Protein AF-A0A484DD79-F1 (afdb_monomer)

pLDDT: mean 81.3, std 15.93, range [42.38, 94.81]

Secondary structure (DSSP, 8-state):
-HHHHHHHHHHHHHHH-SS--HHHHHHHHHHHHHH-GGGPPTT-SSS-HHHHHHHHHHHHHHHHHHHHTT-HHHHTT-GGGS-TT---TTSS-----TTSTT--PPPPTT--HHHHHHHHHHHHHHTTSTT-HHHHHHHHHHHHHHHHHHHHHH---HHHHHHH-GGGGSHHHHHHHT-

Structure (mmCIF, N/CA/C/O backbone):
data_AF-A0A484DD79-F1
#
_entry.id   AF-A0A484DD79-F1
#
loop_
_atom_site.group_PDB
_atom_site.id
_atom_site.type_symbol
_atom_site.label_atom_id
_atom_site.label_alt_id
_atom_site.label_comp_id
_atom_site.label_asym_id
_atom_site.label_entity_id
_atom_site.label_seq_id
_atom_site.pdbx_PDB_ins_code
_atom_site.Cartn_x
_atom_site.Cartn_y
_atom_site.Cartn_z
_atom_site.occupancy
_atom_site.B_iso_or_equiv
_atom_site.auth_seq_id
_atom_site.auth_comp_id
_atom_site.auth_asym_id
_atom_site.auth_atom_id
_atom_site.pdbx_PDB_model_num
ATOM 1 N N . MET A 1 1 ? 10.541 5.813 -33.680 1.00 70.12 1 MET A N 1
ATOM 2 C CA . MET A 1 1 ? 11.594 4.768 -33.654 1.00 70.12 1 MET A CA 1
ATOM 3 C C . MET A 1 1 ? 11.881 4.249 -32.240 1.00 70.12 1 MET A C 1
ATOM 5 O O . MET A 1 1 ? 11.458 3.142 -31.943 1.00 70.12 1 MET A O 1
ATOM 9 N N . LEU A 1 2 ? 12.525 5.008 -31.333 1.00 84.12 2 LEU A N 1
ATOM 10 C CA . LEU A 1 2 ? 12.848 4.521 -29.970 1.00 84.12 2 LEU A CA 1
ATOM 11 C C . LEU A 1 2 ? 11.601 4.116 -29.157 1.00 84.12 2 LEU A C 1
ATOM 13 O O . LEU A 1 2 ? 11.574 3.054 -28.540 1.00 84.12 2 LEU A O 1
ATOM 17 N N . SER A 1 3 ? 10.548 4.942 -29.188 1.00 85.38 3 SER A N 1
ATOM 18 C CA . SER A 1 3 ? 9.284 4.652 -28.488 1.00 85.38 3 SER A CA 1
ATOM 19 C C . SER A 1 3 ? 8.599 3.382 -29.006 1.00 85.38 3 SER A C 1
ATOM 21 O O . SER A 1 3 ? 8.021 2.640 -28.211 1.00 85.38 3 SER A O 1
ATOM 23 N N . ASP A 1 4 ? 8.701 3.112 -30.310 1.00 90.12 4 ASP A N 1
ATOM 24 C CA . ASP A 1 4 ? 8.065 1.965 -30.970 1.00 90.12 4 ASP A CA 1
ATOM 25 C C . ASP A 1 4 ? 8.792 0.660 -30.645 1.00 90.12 4 ASP A C 1
ATOM 27 O O . ASP A 1 4 ? 8.148 -0.344 -30.350 1.00 90.12 4 ASP A O 1
ATOM 31 N N . ILE A 1 5 ? 10.131 0.695 -30.617 1.00 92.44 5 ILE A N 1
ATOM 32 C CA . ILE A 1 5 ? 10.961 -0.433 -30.173 1.00 92.44 5 ILE A CA 1
ATOM 33 C C . ILE A 1 5 ? 10.626 -0.770 -28.719 1.00 92.44 5 ILE A C 1
ATOM 35 O O . ILE A 1 5 ? 10.298 -1.911 -28.408 1.00 92.44 5 ILE A O 1
ATOM 39 N N . LEU A 1 6 ? 10.630 0.231 -27.832 1.00 93.00 6 LEU A N 1
ATOM 40 C CA . LEU A 1 6 ? 10.295 0.031 -26.421 1.00 93.00 6 LEU A CA 1
ATOM 41 C C . LEU A 1 6 ? 8.872 -0.507 -26.237 1.00 93.00 6 LEU A C 1
ATOM 43 O O . LEU A 1 6 ? 8.652 -1.342 -25.365 1.00 93.00 6 LEU A O 1
ATOM 47 N N . LYS A 1 7 ? 7.909 -0.036 -27.041 1.00 92.00 7 LYS A N 1
ATOM 48 C CA . LYS A 1 7 ? 6.524 -0.520 -27.005 1.00 92.00 7 LYS A CA 1
ATOM 49 C C . LYS A 1 7 ? 6.450 -1.999 -27.391 1.00 92.00 7 LYS A C 1
ATOM 51 O O . LYS A 1 7 ? 5.951 -2.783 -26.594 1.00 92.00 7 LYS A O 1
ATOM 56 N N . ARG A 1 8 ? 7.008 -2.385 -28.544 1.00 94.00 8 ARG A N 1
ATOM 57 C CA . ARG A 1 8 ? 7.002 -3.783 -29.011 1.00 94.00 8 ARG A CA 1
ATOM 58 C C . ARG A 1 8 ? 7.704 -4.723 -28.032 1.00 94.00 8 ARG A C 1
ATOM 60 O O . ARG A 1 8 ? 7.188 -5.789 -27.733 1.00 94.00 8 ARG A O 1
ATOM 67 N N . VAL A 1 9 ? 8.857 -4.324 -27.492 1.00 94.19 9 VAL A N 1
ATOM 68 C CA . VAL A 1 9 ? 9.577 -5.154 -26.513 1.00 94.19 9 VAL A CA 1
ATOM 69 C C . VAL A 1 9 ? 8.787 -5.273 -25.205 1.00 94.19 9 VAL A C 1
ATOM 71 O O . VAL A 1 9 ? 8.732 -6.354 -24.632 1.00 94.19 9 VAL A O 1
ATOM 74 N N . ALA A 1 10 ? 8.135 -4.203 -24.736 1.00 93.12 10 ALA A N 1
ATOM 75 C CA . ALA A 1 10 ? 7.284 -4.269 -23.546 1.00 93.12 10 ALA A CA 1
ATOM 76 C C . ALA A 1 10 ? 6.055 -5.175 -23.747 1.00 93.12 10 ALA A C 1
ATOM 78 O O . ALA A 1 10 ? 5.693 -5.907 -22.830 1.00 93.12 10 ALA A O 1
ATOM 79 N N . GLU A 1 11 ? 5.446 -5.159 -24.936 1.00 92.25 11 GLU A N 1
ATOM 80 C CA . GLU A 1 11 ? 4.356 -6.070 -25.310 1.00 92.25 11 GLU A CA 1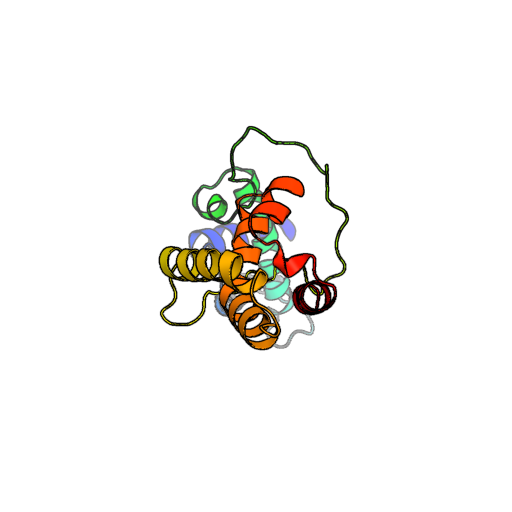
ATOM 81 C C . GLU A 1 11 ? 4.803 -7.538 -25.248 1.00 92.25 11 GLU A C 1
ATOM 83 O O . GLU A 1 11 ? 4.110 -8.359 -24.649 1.00 92.25 11 GLU A O 1
ATOM 88 N N . GLU A 1 12 ? 5.980 -7.866 -25.790 1.00 93.75 12 GLU A N 1
ATOM 89 C CA . GLU A 1 12 ? 6.526 -9.231 -25.728 1.00 93.75 12 GLU A CA 1
ATOM 90 C C . GLU A 1 12 ? 6.902 -9.658 -24.303 1.00 93.75 12 GLU A C 1
ATOM 92 O O . GLU A 1 12 ? 6.600 -10.778 -23.891 1.00 93.75 12 GLU A O 1
ATOM 97 N N . ILE A 1 13 ? 7.498 -8.762 -23.507 1.00 93.31 13 ILE A N 1
ATOM 98 C CA . ILE A 1 13 ? 7.768 -9.039 -22.087 1.00 93.31 13 ILE A CA 1
ATOM 99 C C . ILE A 1 13 ? 6.454 -9.313 -21.346 1.00 93.31 13 ILE A C 1
ATOM 101 O O . ILE A 1 13 ? 6.400 -10.248 -20.552 1.00 93.31 13 ILE A O 1
ATOM 105 N N . TYR A 1 14 ? 5.396 -8.536 -21.608 1.00 90.19 14 TYR A N 1
ATOM 106 C CA . TYR A 1 14 ? 4.086 -8.734 -20.984 1.00 90.19 14 TYR A CA 1
ATOM 107 C C . TYR A 1 14 ? 3.470 -10.086 -21.339 1.00 90.19 14 TYR A C 1
ATOM 109 O O . TYR A 1 14 ? 2.965 -10.764 -20.446 1.00 90.19 14 TYR A O 1
ATOM 117 N N . ARG A 1 15 ? 3.544 -10.491 -22.615 1.00 89.31 15 ARG A N 1
ATOM 118 C CA . ARG A 1 15 ? 3.068 -11.807 -23.077 1.00 89.31 15 ARG A CA 1
ATOM 119 C C . ARG A 1 15 ? 3.749 -12.957 -22.344 1.00 89.31 15 ARG A C 1
ATOM 121 O O . ARG A 1 15 ? 3.101 -13.959 -22.072 1.00 89.31 15 ARG A O 1
ATOM 128 N N . TYR A 1 16 ? 5.033 -12.806 -22.022 1.00 88.94 16 TYR A N 1
ATOM 129 C CA . TYR A 1 16 ? 5.763 -13.783 -21.218 1.00 88.94 16 TYR A CA 1
ATOM 130 C C . TYR A 1 16 ? 5.405 -13.701 -19.725 1.00 88.94 16 TYR A C 1
ATOM 132 O O . TYR A 1 16 ? 5.170 -14.723 -19.084 1.00 88.94 16 TYR A O 1
ATOM 140 N N . LYS A 1 17 ? 5.380 -12.491 -19.148 1.00 87.25 17 LYS A N 1
ATOM 141 C CA . LYS A 1 17 ? 5.071 -12.259 -17.731 1.00 87.25 17 LYS A CA 1
ATOM 142 C C . LYS A 1 17 ? 4.479 -10.864 -17.520 1.00 87.25 17 LYS A C 1
ATOM 144 O O . LYS A 1 17 ? 5.144 -9.853 -17.738 1.00 87.25 17 LYS A O 1
ATOM 149 N N . ALA A 1 18 ? 3.267 -10.796 -16.968 1.00 84.94 18 ALA A N 1
ATOM 150 C CA . ALA A 1 18 ? 2.599 -9.526 -16.661 1.00 84.94 18 ALA A CA 1
ATOM 151 C C . ALA A 1 18 ? 3.329 -8.691 -15.583 1.00 84.94 18 ALA A C 1
ATOM 153 O O . ALA A 1 18 ? 3.281 -7.459 -15.603 1.00 84.94 18 ALA A O 1
ATOM 154 N N . TYR A 1 19 ? 4.038 -9.351 -14.658 1.00 86.50 19 TYR A N 1
ATOM 155 C CA . TYR A 1 19 ? 4.833 -8.734 -13.586 1.00 86.50 19 TYR A CA 1
ATOM 156 C C . TYR A 1 19 ? 6.293 -9.209 -13.653 1.00 86.50 19 TYR A C 1
ATOM 158 O O . TYR A 1 19 ? 6.706 -10.077 -12.882 1.00 86.50 19 TYR A O 1
ATOM 166 N N . PRO A 1 20 ? 7.081 -8.686 -14.602 1.00 88.94 20 PRO A N 1
ATOM 167 C CA . PRO A 1 20 ? 8.474 -9.071 -14.768 1.00 88.94 20 PRO A CA 1
ATOM 168 C C . PRO A 1 20 ? 9.346 -8.507 -13.639 1.00 88.94 20 PRO A C 1
ATOM 170 O O . PRO A 1 20 ? 9.258 -7.335 -13.270 1.00 88.94 20 PRO A O 1
ATOM 173 N N . GLU A 1 21 ? 10.218 -9.357 -13.113 1.00 90.62 21 GLU A N 1
ATOM 174 C CA . GLU A 1 21 ? 11.312 -8.986 -12.209 1.00 90.62 21 GLU A CA 1
ATOM 175 C C . GLU A 1 21 ? 12.512 -8.414 -12.974 1.00 90.62 21 GLU A C 1
ATOM 177 O O . GLU A 1 21 ? 12.593 -8.511 -14.200 1.00 90.62 21 GLU A O 1
ATOM 182 N N . GLU A 1 22 ? 13.482 -7.864 -12.244 1.00 91.69 22 GLU A N 1
ATOM 183 C CA . GLU A 1 22 ? 14.662 -7.207 -12.813 1.00 91.69 22 GLU A CA 1
ATOM 184 C C . GLU A 1 22 ? 15.441 -8.074 -13.813 1.00 91.69 22 GLU A C 1
ATOM 186 O O . GLU A 1 22 ? 15.811 -7.576 -14.878 1.00 91.69 22 GLU A O 1
ATOM 191 N N . ALA A 1 23 ? 15.605 -9.370 -13.533 1.00 92.88 23 ALA A N 1
ATOM 192 C CA . ALA A 1 23 ? 16.309 -10.304 -14.413 1.00 92.88 23 ALA A CA 1
ATOM 193 C C . ALA A 1 23 ? 15.698 -10.380 -15.826 1.00 92.88 23 ALA A C 1
ATOM 195 O O . ALA A 1 23 ? 16.428 -10.443 -16.814 1.00 92.88 23 ALA A O 1
ATOM 196 N N . HIS A 1 24 ? 14.369 -10.289 -15.941 1.00 93.62 24 HIS A N 1
ATOM 197 C CA . HIS A 1 24 ? 13.678 -10.312 -17.234 1.00 93.62 24 HIS A CA 1
ATOM 198 C C . HIS A 1 24 ? 14.020 -9.076 -18.073 1.00 93.62 24 HIS A C 1
ATOM 200 O O . HIS A 1 24 ? 14.210 -9.173 -19.284 1.00 93.62 24 HIS A O 1
ATOM 206 N N . PHE A 1 25 ? 14.138 -7.908 -17.434 1.00 94.44 25 PHE A N 1
ATOM 207 C CA . PHE A 1 25 ? 14.519 -6.675 -18.121 1.00 94.44 25 PHE A CA 1
ATOM 208 C C . PHE A 1 25 ? 15.989 -6.679 -18.540 1.00 94.44 25 PHE A C 1
ATOM 210 O O . PHE A 1 25 ? 16.298 -6.182 -19.622 1.00 94.44 25 PHE A O 1
ATOM 217 N N . CYS A 1 26 ? 16.881 -7.243 -17.717 1.00 93.31 26 CYS A N 1
ATOM 218 C CA . CYS A 1 26 ? 18.281 -7.449 -18.093 1.00 93.31 26 CYS A CA 1
ATOM 219 C C . CYS A 1 26 ? 18.380 -8.334 -19.341 1.00 93.31 26 CYS A C 1
ATOM 221 O O . CYS A 1 26 ? 18.944 -7.903 -20.345 1.00 93.31 26 CYS A O 1
ATOM 223 N N . ALA A 1 27 ? 17.743 -9.509 -19.317 1.00 94.19 27 ALA A N 1
ATOM 224 C CA . ALA A 1 27 ? 17.765 -10.455 -20.430 1.00 94.19 27 ALA A CA 1
ATOM 225 C C . ALA A 1 27 ? 17.185 -9.855 -21.722 1.00 94.19 27 ALA A C 1
ATOM 227 O O . ALA A 1 27 ? 17.776 -9.987 -22.794 1.00 94.19 27 ALA A O 1
ATOM 228 N N . ALA A 1 28 ? 16.059 -9.139 -21.631 1.00 94.81 28 ALA A N 1
ATOM 229 C CA . ALA A 1 28 ? 15.449 -8.484 -22.787 1.00 94.81 28 ALA A CA 1
ATOM 230 C C . ALA A 1 28 ? 16.342 -7.379 -23.375 1.00 94.81 28 ALA A C 1
ATOM 232 O O . ALA A 1 28 ? 16.466 -7.268 -24.595 1.00 94.81 28 ALA A O 1
ATOM 233 N N . ALA A 1 29 ? 16.985 -6.573 -22.523 1.00 94.19 29 ALA A N 1
ATOM 234 C CA . ALA A 1 29 ? 17.893 -5.522 -22.968 1.00 94.19 29 ALA A CA 1
ATOM 235 C C . ALA A 1 29 ? 19.154 -6.106 -23.626 1.00 94.19 29 ALA A C 1
ATOM 237 O O . ALA A 1 29 ? 19.571 -5.637 -24.682 1.00 94.19 29 ALA A O 1
ATOM 238 N N . GLU A 1 30 ? 19.738 -7.155 -23.050 1.00 93.12 30 GLU A N 1
ATOM 239 C CA . GLU A 1 30 ? 20.900 -7.844 -23.621 1.00 93.12 30 GLU A CA 1
ATOM 240 C C . GLU A 1 30 ? 20.575 -8.505 -24.963 1.00 93.12 30 GLU A C 1
ATOM 242 O O . GLU A 1 30 ? 21.321 -8.333 -25.928 1.00 93.12 30 GLU A O 1
ATOM 247 N N . ALA A 1 31 ? 19.434 -9.192 -25.066 1.00 94.56 31 ALA A N 1
ATOM 248 C CA . ALA A 1 31 ? 18.979 -9.792 -26.318 1.00 94.56 31 ALA A CA 1
ATOM 249 C C . ALA A 1 31 ? 18.737 -8.735 -27.410 1.00 94.56 31 ALA A C 1
ATOM 251 O O . ALA A 1 31 ? 19.109 -8.946 -28.568 1.00 94.56 31 ALA A O 1
ATOM 252 N N . LEU A 1 32 ? 18.166 -7.581 -27.041 1.00 93.00 32 LEU A N 1
ATOM 253 C CA . LEU A 1 32 ? 17.944 -6.459 -27.953 1.00 93.00 32 LEU A CA 1
ATOM 254 C C . LEU A 1 32 ? 19.267 -5.929 -28.522 1.00 93.00 32 LEU A C 1
ATOM 256 O O . LEU A 1 32 ? 19.379 -5.771 -29.737 1.00 93.00 32 LEU A O 1
ATOM 260 N N . ILE A 1 33 ? 20.273 -5.707 -27.670 1.00 92.69 33 ILE A N 1
ATOM 261 C CA . ILE A 1 33 ? 21.598 -5.234 -28.100 1.00 92.69 33 ILE A CA 1
ATOM 262 C C . ILE A 1 33 ? 22.337 -6.295 -28.918 1.00 92.69 33 ILE A C 1
ATOM 264 O O . ILE A 1 33 ? 22.935 -5.968 -29.941 1.00 92.69 33 ILE A O 1
ATOM 268 N N . LYS A 1 34 ? 22.266 -7.570 -28.519 1.00 92.12 34 LYS A N 1
ATOM 269 C CA . LYS A 1 34 ? 22.894 -8.678 -29.253 1.00 92.12 34 LYS A CA 1
ATOM 270 C C . LYS A 1 34 ? 22.350 -8.791 -30.678 1.00 92.12 34 LYS A C 1
ATOM 272 O O . LYS A 1 34 ? 23.117 -9.028 -31.606 1.00 92.12 34 LYS A O 1
ATOM 277 N N . LYS A 1 35 ? 21.037 -8.615 -30.855 1.00 93.94 35 LYS A N 1
ATOM 278 C CA . LYS A 1 35 ? 20.382 -8.662 -32.169 1.00 93.94 35 LYS A CA 1
ATOM 279 C C . LYS A 1 35 ? 20.586 -7.379 -32.978 1.00 93.94 35 LYS A C 1
ATOM 281 O O . LYS A 1 35 ? 20.667 -7.438 -34.202 1.00 93.94 35 LYS A O 1
ATOM 286 N N . HIS A 1 36 ? 20.678 -6.234 -32.304 1.00 91.81 36 HIS A N 1
ATOM 287 C CA . HIS A 1 36 ? 20.826 -4.920 -32.927 1.00 91.81 36 HIS A CA 1
ATOM 288 C C . HIS A 1 36 ? 21.983 -4.133 -32.293 1.00 91.81 36 HIS A C 1
ATOM 290 O O . HIS A 1 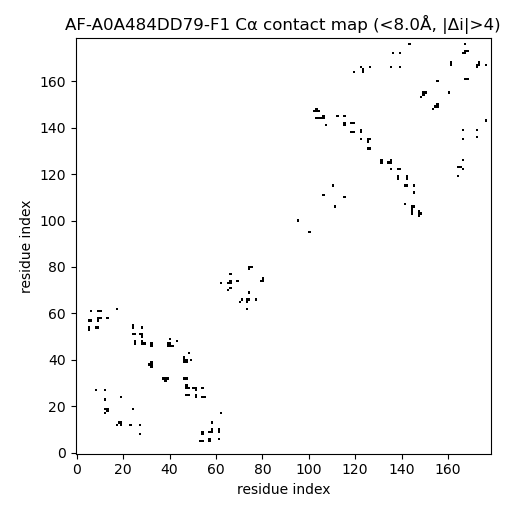36 ? 21.745 -3.219 -31.497 1.00 91.81 36 HIS A O 1
ATOM 296 N N . PRO A 1 37 ? 23.242 -4.427 -32.669 1.00 90.31 37 PRO A N 1
ATOM 297 C CA . PRO A 1 37 ? 24.411 -3.768 -32.084 1.00 90.31 37 PRO A CA 1
ATOM 298 C C . PRO A 1 37 ? 24.421 -2.240 -32.243 1.00 90.31 37 PRO A C 1
ATOM 300 O O . PRO A 1 37 ? 25.000 -1.542 -31.418 1.00 90.31 37 PRO A O 1
ATOM 303 N N . CYS A 1 38 ? 23.733 -1.701 -33.257 1.00 89.50 38 CYS A N 1
ATOM 304 C CA . C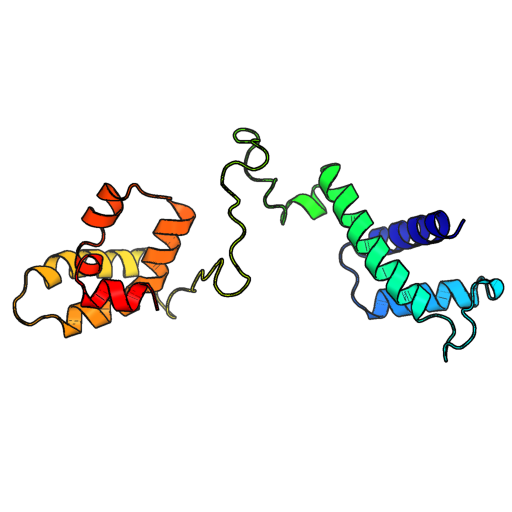YS A 1 38 ? 23.576 -0.258 -33.474 1.00 89.50 38 CYS A CA 1
ATOM 305 C C . CYS A 1 38 ? 22.761 0.462 -32.385 1.00 89.50 38 CYS A C 1
ATOM 307 O O . CYS A 1 38 ? 22.802 1.685 -32.304 1.00 89.50 38 CYS A O 1
ATOM 309 N N . LEU A 1 39 ? 22.029 -0.276 -31.544 1.00 89.38 39 LEU A N 1
ATOM 310 C CA . LEU A 1 39 ? 21.286 0.277 -30.411 1.00 89.38 39 LEU A CA 1
ATOM 311 C C . LEU A 1 39 ? 22.139 0.385 -29.137 1.00 89.38 39 LEU A C 1
ATOM 313 O O . LEU A 1 39 ? 21.642 0.868 -28.119 1.00 89.38 39 LEU A O 1
ATOM 317 N N . LYS A 1 40 ? 23.394 -0.081 -29.162 1.00 88.06 40 LYS A N 1
ATOM 318 C CA . LYS A 1 40 ? 24.281 -0.100 -27.996 1.00 88.06 40 LYS A CA 1
ATOM 319 C C . LYS A 1 40 ? 24.561 1.319 -27.499 1.00 88.06 40 LYS A C 1
ATOM 321 O O . LYS A 1 40 ? 24.966 2.184 -28.270 1.00 88.06 40 LYS A O 1
ATOM 326 N N . GLU A 1 41 ? 24.383 1.549 -26.200 1.00 84.25 41 GLU A N 1
ATOM 327 C CA . GLU A 1 41 ? 24.669 2.859 -25.610 1.00 84.25 41 GLU A CA 1
ATOM 328 C C . GLU A 1 41 ? 26.178 3.077 -25.414 1.00 84.25 41 GLU A C 1
ATOM 330 O O . GLU A 1 41 ? 26.837 2.235 -24.789 1.00 84.25 41 GLU A O 1
ATOM 335 N N . PRO A 1 42 ? 26.738 4.201 -25.898 1.00 78.88 42 PRO A N 1
ATOM 336 C CA . PRO A 1 42 ? 28.133 4.540 -25.650 1.00 78.88 42 PRO A CA 1
ATOM 337 C C . PRO A 1 42 ? 28.357 4.844 -24.161 1.00 78.88 42 PRO A C 1
ATOM 339 O O . PRO A 1 42 ? 27.541 5.500 -23.518 1.00 78.88 42 PRO A O 1
ATOM 342 N N . GLY A 1 43 ? 29.466 4.353 -23.603 1.00 73.94 43 GLY A N 1
ATOM 343 C CA . GLY A 1 43 ? 29.858 4.611 -22.209 1.00 73.94 43 GLY A CA 1
ATOM 344 C C . GLY A 1 43 ? 29.231 3.694 -21.150 1.00 73.94 43 GLY A C 1
ATOM 345 O O . GLY A 1 43 ? 29.549 3.826 -19.973 1.00 73.94 43 GLY A O 1
ATOM 346 N N . SER A 1 44 ? 28.381 2.736 -21.532 1.00 74.38 44 SER A N 1
ATOM 347 C CA . SER A 1 44 ? 27.885 1.696 -20.620 1.00 74.38 44 SER A CA 1
ATOM 348 C C . SER A 1 44 ? 28.731 0.421 -20.730 1.00 74.38 44 SER A C 1
ATOM 350 O O . SER A 1 44 ? 29.005 -0.037 -21.838 1.00 74.38 44 SER A O 1
ATOM 352 N N . PHE A 1 45 ? 29.093 -0.184 -19.589 1.00 71.56 45 PHE A N 1
ATOM 353 C CA . PHE A 1 45 ? 29.934 -1.393 -19.509 1.00 71.56 45 PHE A CA 1
ATOM 354 C C . PHE A 1 45 ? 29.438 -2.542 -20.407 1.00 71.56 45 PHE A C 1
ATOM 356 O O . PHE A 1 45 ? 30.227 -3.162 -21.114 1.00 71.56 45 PHE A O 1
ATOM 363 N N . ASN A 1 46 ? 28.123 -2.779 -20.450 1.00 77.12 46 ASN A N 1
ATOM 364 C CA . ASN A 1 46 ? 27.499 -3.781 -21.323 1.00 77.12 46 ASN A CA 1
ATOM 365 C C . ASN A 1 46 ? 26.625 -3.168 -22.435 1.00 77.12 46 ASN A C 1
ATOM 367 O O . ASN A 1 46 ? 26.103 -3.894 -23.280 1.00 77.12 46 ASN A O 1
ATOM 371 N N . GLY A 1 47 ? 26.469 -1.839 -22.472 1.00 82.75 47 GLY A N 1
ATOM 372 C CA . GLY A 1 47 ? 25.684 -1.147 -23.496 1.00 82.75 47 GLY A CA 1
ATOM 373 C C . GLY A 1 47 ? 24.166 -1.328 -23.393 1.00 82.75 47 GLY A C 1
ATOM 374 O O . GLY A 1 47 ? 23.452 -0.829 -24.263 1.00 82.75 47 GLY A O 1
ATOM 375 N N . SER A 1 48 ? 23.670 -2.034 -22.366 1.00 88.00 48 SER A N 1
ATOM 376 C CA . SER A 1 48 ? 22.254 -2.402 -22.206 1.00 88.00 48 SER A CA 1
ATOM 377 C C . SER A 1 48 ? 21.588 -1.763 -20.980 1.00 88.00 48 SER A C 1
ATOM 379 O O . SER A 1 48 ? 20.366 -1.838 -20.829 1.00 88.00 48 SER A O 1
ATOM 381 N N . TYR A 1 49 ? 22.351 -1.088 -20.113 1.00 89.75 49 TYR A N 1
ATOM 382 C CA . TYR A 1 49 ? 21.833 -0.553 -18.851 1.00 89.75 49 TYR A CA 1
ATOM 383 C C . TYR A 1 49 ? 20.708 0.479 -19.032 1.00 89.75 49 TYR A C 1
ATOM 385 O O . TYR A 1 49 ? 19.656 0.351 -18.399 1.00 89.75 49 TYR A O 1
ATOM 393 N N . GLY A 1 50 ? 20.867 1.485 -19.898 1.00 90.50 50 GLY A N 1
ATOM 394 C CA . GLY A 1 50 ? 19.810 2.472 -20.132 1.00 90.50 50 GLY A CA 1
ATOM 395 C C . GLY A 1 50 ? 18.593 1.859 -20.820 1.00 90.50 50 GLY A C 1
ATOM 396 O O . GLY A 1 50 ? 17.460 2.227 -20.505 1.00 90.50 50 GLY A O 1
ATOM 397 N N . TRP A 1 51 ? 18.786 0.842 -21.666 1.00 93.00 51 TRP A N 1
ATOM 398 C CA . TRP A 1 51 ? 17.686 0.052 -22.224 1.00 93.00 51 TRP A CA 1
ATOM 399 C C . TRP A 1 51 ? 16.894 -0.685 -21.146 1.00 93.00 51 TRP A C 1
ATOM 401 O O . TRP A 1 51 ? 15.668 -0.582 -21.145 1.00 93.00 51 TRP A O 1
ATOM 411 N N . LYS A 1 52 ? 17.562 -1.328 -20.179 1.00 93.75 52 LYS A N 1
ATOM 412 C CA . LYS A 1 52 ? 16.901 -1.944 -19.016 1.00 93.75 52 LYS A CA 1
ATOM 413 C C . LYS A 1 52 ? 15.987 -0.943 -18.302 1.00 93.75 52 LYS A C 1
ATOM 415 O O . LYS A 1 52 ? 14.817 -1.236 -18.056 1.00 93.75 52 LYS A O 1
ATOM 420 N N . GLN A 1 53 ? 16.495 0.257 -18.005 1.00 92.69 53 GLN A N 1
ATOM 421 C CA . GLN A 1 53 ? 15.722 1.285 -17.296 1.00 92.69 53 GLN A CA 1
ATOM 422 C C . GLN A 1 53 ? 14.531 1.790 -18.120 1.00 92.69 53 GLN A C 1
ATOM 424 O O . GLN A 1 53 ? 13.413 1.891 -17.607 1.00 92.69 53 GLN A O 1
ATOM 429 N N . ARG A 1 54 ? 14.735 2.049 -19.419 1.00 93.62 54 ARG A N 1
ATOM 430 C CA . ARG A 1 54 ? 13.657 2.475 -20.325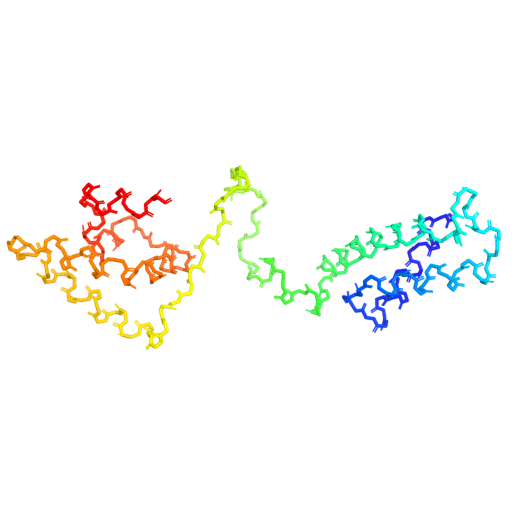 1.00 93.62 54 ARG A CA 1
ATOM 431 C C . ARG A 1 54 ? 12.576 1.405 -20.470 1.00 93.62 54 ARG A C 1
ATOM 433 O O . ARG A 1 54 ? 11.396 1.750 -20.472 1.00 93.62 54 ARG A O 1
ATOM 440 N N . LEU A 1 55 ? 12.952 0.127 -20.543 1.00 94.69 55 LEU A N 1
ATOM 441 C CA . LEU A 1 55 ? 12.011 -0.995 -20.601 1.00 94.69 55 LEU A CA 1
ATOM 442 C C . LEU A 1 55 ? 11.207 -1.127 -19.306 1.00 94.69 55 LEU A C 1
ATOM 444 O O . LEU A 1 55 ? 9.987 -1.263 -19.372 1.00 94.69 55 LEU A O 1
ATOM 448 N N . LYS A 1 56 ? 11.848 -0.995 -18.138 1.00 94.00 56 LYS A N 1
ATOM 449 C CA . LYS A 1 56 ? 11.163 -1.008 -16.834 1.00 94.00 56 LYS A CA 1
ATOM 450 C C . LYS A 1 56 ? 10.099 0.088 -16.749 1.00 94.00 56 LYS A C 1
ATOM 452 O O . LYS A 1 56 ? 8.954 -0.181 -16.384 1.00 94.00 56 LYS A O 1
ATOM 457 N N . TYR A 1 57 ? 10.452 1.310 -17.150 1.00 93.00 57 TYR A N 1
ATOM 458 C CA . TYR A 1 57 ? 9.512 2.431 -17.175 1.00 93.00 57 TYR A CA 1
ATOM 459 C C . TYR A 1 57 ? 8.384 2.222 -18.197 1.00 93.00 57 TYR A C 1
ATOM 461 O O . TYR A 1 57 ? 7.204 2.377 -17.873 1.00 93.00 57 TYR A O 1
ATOM 469 N N . LYS A 1 58 ? 8.722 1.805 -19.426 1.00 94.12 58 LYS A N 1
ATOM 470 C CA . LYS A 1 58 ? 7.735 1.559 -20.485 1.00 94.12 58 LYS A CA 1
ATOM 471 C C . LYS A 1 58 ? 6.748 0.460 -20.096 1.00 94.12 58 LYS A C 1
ATOM 473 O O . LYS A 1 58 ? 5.556 0.627 -20.328 1.00 94.12 58 LYS A O 1
ATOM 478 N N . MET A 1 59 ? 7.221 -0.610 -19.461 1.00 93.06 59 MET A N 1
ATOM 479 C CA . MET A 1 59 ? 6.393 -1.714 -18.979 1.00 93.06 59 MET A CA 1
ATOM 480 C C . MET A 1 59 ? 5.406 -1.267 -17.892 1.00 93.06 59 MET A C 1
ATOM 482 O O . MET A 1 59 ? 4.243 -1.670 -17.908 1.00 93.06 59 MET A O 1
ATOM 486 N N . GLY A 1 60 ? 5.825 -0.383 -16.980 1.00 88.56 60 GLY A N 1
ATOM 487 C CA . GLY A 1 60 ? 4.920 0.228 -16.000 1.00 88.56 60 GLY A CA 1
ATOM 488 C C . GLY A 1 60 ? 3.793 1.035 -16.658 1.00 88.56 60 GLY A C 1
ATOM 489 O O . GLY A 1 60 ? 2.620 0.887 -16.300 1.00 88.56 60 GLY A O 1
ATOM 490 N N . ASN A 1 61 ? 4.129 1.831 -17.676 1.00 89.12 61 ASN A N 1
ATOM 491 C CA . ASN A 1 61 ? 3.142 2.593 -18.445 1.00 89.12 61 ASN A CA 1
ATOM 492 C C . ASN A 1 61 ? 2.208 1.680 -19.246 1.00 89.12 61 ASN A C 1
ATOM 494 O O . ASN A 1 61 ? 0.998 1.886 -19.235 1.00 89.12 61 ASN A O 1
ATOM 498 N N . TYR A 1 62 ? 2.755 0.650 -19.892 1.00 88.12 62 TYR A N 1
ATOM 499 C CA . TYR A 1 62 ? 1.994 -0.317 -20.680 1.00 88.12 62 TYR A CA 1
ATOM 500 C C . TYR A 1 62 ? 0.969 -1.067 -19.818 1.00 88.12 62 TYR A C 1
ATOM 502 O O . TYR A 1 62 ? -0.214 -1.097 -20.145 1.00 88.12 62 TYR A O 1
ATOM 510 N N . ARG A 1 63 ? 1.375 -1.550 -18.637 1.00 86.94 63 ARG A N 1
ATOM 511 C CA . ARG A 1 63 ? 0.454 -2.152 -17.657 1.00 86.94 63 ARG A CA 1
ATOM 512 C C . ARG A 1 63 ? -0.636 -1.185 -17.198 1.00 86.94 63 ARG A C 1
ATOM 514 O O . ARG A 1 63 ? -1.783 -1.584 -17.030 1.00 86.94 63 ARG A O 1
ATOM 521 N N . THR A 1 64 ? -0.294 0.088 -16.999 1.00 82.81 64 THR A N 1
ATOM 522 C CA . THR A 1 64 ? -1.278 1.118 -16.630 1.00 82.81 64 THR A CA 1
ATOM 523 C C . THR A 1 64 ? -2.294 1.345 -17.754 1.00 82.81 64 THR A C 1
ATOM 525 O O . THR A 1 64 ? -3.482 1.481 -17.475 1.00 82.81 64 THR A O 1
ATOM 528 N N . GLN A 1 65 ? -1.856 1.327 -19.017 1.00 83.94 65 GLN A N 1
ATOM 529 C CA . GLN A 1 65 ? -2.738 1.430 -20.184 1.00 83.94 65 GLN A CA 1
ATOM 530 C C . GLN A 1 65 ? -3.666 0.216 -20.315 1.00 83.94 65 GLN A C 1
ATOM 532 O O . GLN A 1 65 ? -4.873 0.400 -20.437 1.00 83.94 65 GLN A O 1
ATOM 537 N N . LEU A 1 66 ? -3.138 -1.005 -20.200 1.00 80.19 66 LEU A N 1
ATOM 538 C CA . LEU A 1 66 ? -3.943 -2.234 -20.232 1.00 80.19 66 LEU A CA 1
ATOM 539 C C . LEU A 1 66 ? -4.984 -2.274 -19.104 1.00 80.19 66 LEU A C 1
ATOM 541 O O . LEU A 1 66 ? -6.135 -2.654 -19.304 1.00 80.19 66 LEU A O 1
ATOM 545 N N . LYS A 1 67 ? -4.609 -1.794 -17.917 1.00 73.88 67 LYS A N 1
ATOM 546 C CA . LYS A 1 67 ? -5.530 -1.634 -16.788 1.00 73.88 67 LYS A CA 1
ATOM 547 C C . LYS A 1 67 ? -6.663 -0.642 -17.081 1.00 73.88 67 LYS A C 1
ATOM 549 O O . LYS A 1 67 ? -7.792 -0.884 -16.672 1.00 73.88 67 LYS A O 1
ATOM 554 N N . LEU A 1 68 ? -6.391 0.465 -17.780 1.00 71.94 68 LEU A N 1
ATOM 555 C CA . LEU A 1 68 ? -7.434 1.412 -18.206 1.00 71.94 68 LEU A CA 1
ATOM 556 C C . LEU A 1 68 ? -8.363 0.823 -19.274 1.00 71.94 68 LEU A C 1
ATOM 558 O O . LEU A 1 68 ? -9.528 1.197 -19.326 1.00 71.94 68 LEU A O 1
ATOM 562 N N . GLN A 1 69 ? -7.861 -0.100 -20.093 1.00 77.81 69 GLN A N 1
ATOM 563 C CA . GLN A 1 69 ? -8.635 -0.808 -21.117 1.00 77.81 69 GLN A CA 1
ATOM 564 C C . GLN A 1 69 ? -9.453 -1.983 -20.558 1.00 77.81 69 GLN A C 1
ATOM 566 O O . GLN A 1 69 ? -10.138 -2.662 -21.315 1.00 77.81 69 GLN A O 1
ATOM 571 N N . GLY A 1 70 ? -9.414 -2.215 -19.241 1.00 64.56 70 GLY A N 1
ATOM 572 C CA . GLY A 1 70 ? -10.254 -3.209 -18.579 1.00 64.56 70 GLY A CA 1
ATOM 573 C C . GLY A 1 70 ? -9.695 -4.632 -18.586 1.00 64.56 70 GLY A C 1
ATOM 574 O O . GLY A 1 70 ? -10.462 -5.559 -18.349 1.00 64.56 70 GLY A O 1
ATOM 575 N N . CYS A 1 71 ? -8.389 -4.834 -18.813 1.00 64.75 71 CYS A N 1
ATOM 576 C CA . CYS A 1 71 ? -7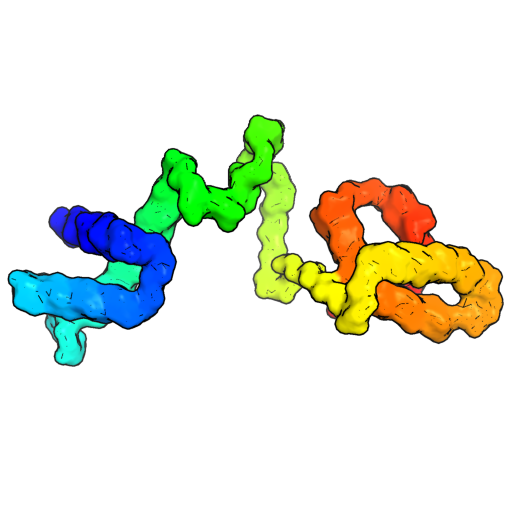.774 -6.166 -18.757 1.00 64.75 71 CYS A CA 1
ATOM 577 C C . CYS A 1 71 ? -7.997 -6.834 -17.380 1.00 64.75 71 CYS A C 1
ATOM 579 O O . CYS A 1 71 ? -7.411 -6.370 -16.393 1.00 64.75 71 CYS A O 1
ATOM 581 N N . PRO A 1 72 ? -8.777 -7.936 -17.292 1.00 58.12 72 PRO A N 1
ATOM 582 C CA . PRO A 1 72 ? -9.173 -8.546 -16.018 1.00 58.12 72 PRO A CA 1
ATOM 583 C C . PRO A 1 72 ? -7.983 -8.940 -15.137 1.00 58.12 72 PRO A C 1
ATOM 585 O O . PRO A 1 72 ? -7.986 -8.647 -13.944 1.00 58.12 72 PRO A O 1
ATOM 588 N N . GLU A 1 73 ? -6.920 -9.479 -15.745 1.00 59.19 73 GLU A N 1
ATOM 589 C CA . GLU A 1 73 ? -5.665 -9.881 -15.084 1.00 59.19 73 GLU A CA 1
ATOM 590 C C . GLU A 1 73 ? -4.973 -8.742 -14.311 1.00 59.19 73 GLU A C 1
ATOM 592 O O . GLU A 1 73 ? -4.240 -8.983 -13.354 1.00 59.19 73 GLU A O 1
ATOM 597 N N . LEU A 1 74 ? -5.211 -7.485 -14.701 1.00 60.00 74 LEU A N 1
ATOM 598 C CA . LEU A 1 74 ? -4.632 -6.290 -14.072 1.00 60.00 74 LEU A CA 1
ATOM 599 C C . LEU A 1 74 ? -5.658 -5.484 -13.258 1.00 60.00 74 LEU A C 1
ATOM 601 O O . LEU A 1 74 ? -5.283 -4.577 -12.503 1.00 60.00 74 LEU A O 1
ATOM 605 N N . CYS A 1 75 ? -6.946 -5.804 -13.402 1.00 55.12 75 CYS A N 1
ATOM 606 C CA . CYS A 1 75 ? -8.054 -5.145 -12.719 1.00 55.12 75 CYS A CA 1
ATOM 607 C C . CYS A 1 75 ? -8.297 -5.682 -11.301 1.00 55.12 75 CYS A C 1
ATOM 609 O O . CYS A 1 75 ? -8.820 -4.927 -10.485 1.00 55.12 75 CYS A O 1
ATOM 611 N N . VAL A 1 76 ? -7.848 -6.902 -10.972 1.00 52.09 76 VAL A N 1
ATOM 612 C CA . VAL A 1 76 ? -8.035 -7.518 -9.636 1.00 52.09 76 VAL A CA 1
ATOM 613 C C . VAL A 1 76 ? -7.414 -6.673 -8.513 1.00 52.09 76 VAL A C 1
ATOM 615 O O . VAL A 1 76 ? -8.000 -6.505 -7.452 1.00 52.09 76 VAL A O 1
ATOM 618 N N . ASN A 1 77 ? -6.268 -6.037 -8.785 1.00 47.59 77 ASN A N 1
ATOM 619 C CA . ASN A 1 77 ? -5.575 -5.131 -7.854 1.00 47.59 77 ASN A CA 1
ATOM 620 C C . ASN A 1 77 ? -5.857 -3.645 -8.148 1.00 47.59 77 ASN A C 1
ATOM 622 O O . ASN A 1 77 ? -5.102 -2.741 -7.770 1.00 47.59 77 ASN A O 1
ATOM 626 N N . SER A 1 78 ? -6.907 -3.357 -8.917 1.00 49.50 78 SER A N 1
ATOM 627 C CA . SER A 1 78 ? -7.336 -1.997 -9.204 1.00 49.50 78 SER A CA 1
ATOM 628 C C . SER A 1 78 ? -8.335 -1.528 -8.166 1.00 49.50 78 SER A C 1
ATOM 630 O O . SER A 1 78 ? -9.462 -2.008 -8.146 1.00 49.50 78 SER A O 1
ATOM 632 N N . LEU A 1 79 ? -7.983 -0.488 -7.406 1.00 50.06 79 LEU A N 1
ATOM 633 C CA . LEU A 1 79 ? -8.934 0.252 -6.565 1.00 50.06 79 LEU A CA 1
ATOM 634 C C . LEU A 1 79 ? -10.139 0.810 -7.357 1.00 50.06 79 LEU A C 1
ATOM 636 O O . LEU A 1 79 ? -11.132 1.187 -6.754 1.00 50.06 79 LEU A O 1
ATOM 640 N N . LYS A 1 80 ? -10.072 0.842 -8.699 1.00 49.91 80 LYS A N 1
ATOM 641 C CA . LYS A 1 80 ? -11.181 1.235 -9.586 1.00 49.91 80 LYS A CA 1
ATOM 642 C C . LYS A 1 80 ? -12.145 0.091 -9.945 1.00 49.91 80 LYS A C 1
ATOM 644 O O . LYS A 1 80 ? -13.072 0.327 -10.705 1.00 49.91 80 LYS A O 1
ATOM 649 N N . SER A 1 81 ? -11.907 -1.136 -9.471 1.00 45.81 81 SER A N 1
ATOM 650 C CA . SER A 1 81 ? -12.807 -2.281 -9.703 1.00 45.81 81 SER A CA 1
ATOM 651 C C . S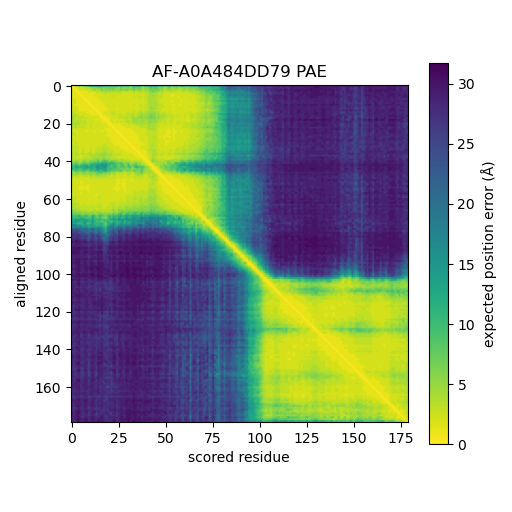ER A 1 81 ? -13.924 -2.402 -8.657 1.00 45.81 81 SER A C 1
ATOM 653 O O . SER A 1 81 ? -14.811 -3.237 -8.808 1.00 45.81 81 SER A O 1
ATOM 655 N N . LYS A 1 82 ? -13.935 -1.545 -7.624 1.00 42.38 82 LYS A N 1
ATOM 656 C CA . LYS A 1 82 ? -15.102 -1.390 -6.750 1.00 42.38 82 LYS A CA 1
ATOM 657 C C . LYS A 1 82 ? -16.169 -0.586 -7.505 1.00 42.38 82 LYS A C 1
ATOM 659 O O . LYS A 1 82 ? -15.958 0.590 -7.766 1.00 42.38 82 LYS A O 1
ATOM 664 N N . ALA A 1 83 ? -17.231 -1.290 -7.902 1.00 45.12 83 ALA A N 1
ATOM 665 C CA . ALA A 1 83 ? -18.554 -0.857 -8.368 1.00 45.12 83 ALA A CA 1
ATOM 666 C C . ALA A 1 83 ? -18.681 0.504 -9.094 1.00 45.12 83 ALA A C 1
ATOM 668 O O . ALA A 1 83 ? -18.439 1.582 -8.559 1.00 45.12 83 ALA A O 1
ATOM 669 N N . THR A 1 84 ? -19.211 0.438 -10.313 1.00 47.56 84 T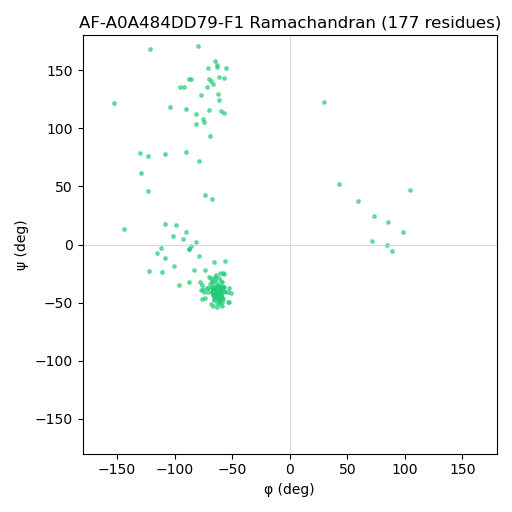HR A N 1
ATOM 670 C CA . THR A 1 84 ? -19.553 1.530 -11.240 1.00 47.56 84 THR A CA 1
ATOM 671 C C . THR A 1 84 ? -20.714 2.435 -10.783 1.00 47.56 84 THR A C 1
ATOM 673 O O . THR A 1 84 ? -21.528 2.835 -11.610 1.00 47.56 84 THR A O 1
ATOM 676 N N . ALA A 1 85 ? -20.809 2.772 -9.494 1.00 50.78 85 ALA A N 1
ATOM 677 C CA . ALA A 1 85 ? -21.827 3.685 -8.958 1.00 50.78 85 ALA A CA 1
ATOM 678 C C . ALA A 1 85 ? -21.261 5.034 -8.464 1.00 50.78 85 ALA A C 1
ATOM 680 O O . ALA A 1 85 ? -21.976 6.027 -8.504 1.00 50.78 85 ALA A O 1
ATOM 681 N N . ASP A 1 86 ? -19.972 5.118 -8.106 1.00 47.41 86 ASP A N 1
ATOM 682 C CA . ASP A 1 86 ? -19.388 6.311 -7.457 1.00 47.41 86 ASP A CA 1
ATOM 683 C C . ASP A 1 86 ? -18.187 6.908 -8.210 1.00 47.41 86 ASP A C 1
ATOM 685 O O . ASP A 1 86 ?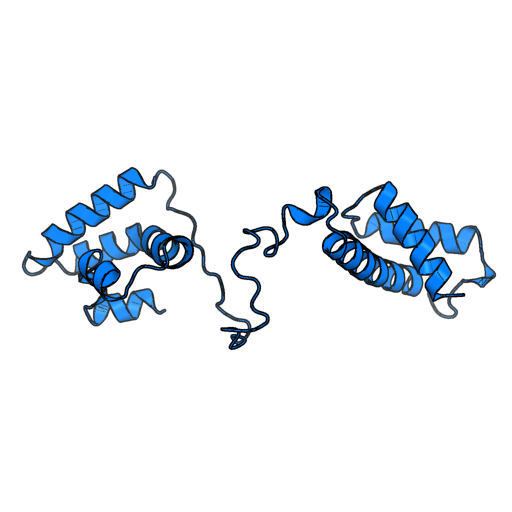 -17.141 7.253 -7.651 1.00 47.41 86 ASP A O 1
ATOM 689 N N . ALA A 1 87 ? -18.320 7.060 -9.527 1.00 48.47 87 ALA A N 1
ATOM 690 C CA . ALA A 1 87 ? -17.301 7.695 -10.358 1.00 48.47 87 ALA A CA 1
ATOM 691 C C . ALA A 1 87 ? -17.351 9.233 -10.258 1.00 48.47 87 ALA A C 1
ATOM 693 O O . ALA A 1 87 ? -17.721 9.916 -11.211 1.00 48.47 87 ALA A O 1
ATOM 694 N N . LEU A 1 88 ? -16.925 9.802 -9.125 1.00 47.81 88 LEU A N 1
ATOM 695 C CA . LEU A 1 88 ? -16.569 11.223 -9.055 1.00 47.81 88 LEU A CA 1
ATOM 696 C C . LEU A 1 88 ? -15.042 11.391 -9.025 1.00 47.81 88 LEU A C 1
ATOM 698 O O . LEU A 1 88 ? -14.385 10.937 -8.082 1.00 47.81 88 LEU A O 1
ATOM 702 N N . PRO A 1 89 ? -14.441 12.064 -10.027 1.00 48.28 89 PRO A N 1
ATOM 703 C CA . PRO A 1 89 ? -13.021 12.352 -10.012 1.00 48.28 89 PRO A CA 1
ATOM 704 C C . PRO A 1 89 ? -12.776 13.408 -8.928 1.00 48.28 89 PRO A C 1
ATOM 706 O O . PRO A 1 89 ? -13.248 14.535 -9.019 1.00 48.28 89 PRO A O 1
ATOM 709 N N . ALA A 1 90 ? -12.025 13.041 -7.892 1.00 54.25 90 ALA A N 1
ATOM 710 C CA . ALA A 1 90 ? -11.442 13.974 -6.926 1.00 54.25 90 ALA A CA 1
ATOM 711 C C . ALA A 1 90 ? -12.369 14.654 -5.891 1.00 54.25 90 ALA A C 1
ATOM 713 O O . ALA A 1 90 ? -11.968 15.662 -5.306 1.00 54.25 90 ALA A O 1
ATOM 714 N N . LYS A 1 91 ? -13.528 14.089 -5.527 1.00 43.78 91 LYS A N 1
ATOM 715 C CA . LYS A 1 91 ? -14.147 14.458 -4.236 1.00 43.78 91 LYS A CA 1
ATOM 716 C C . LYS A 1 91 ? -13.473 13.652 -3.118 1.00 43.78 91 LYS A C 1
ATOM 718 O O . LYS A 1 91 ? -13.639 12.445 -3.062 1.00 43.78 91 LYS A O 1
ATOM 723 N N . LYS A 1 92 ? -12.733 14.339 -2.236 1.00 44.12 92 LYS A N 1
ATOM 724 C CA . LYS A 1 92 ? -12.050 13.859 -1.004 1.00 44.12 92 LYS A CA 1
ATOM 725 C C . LYS A 1 92 ? -10.543 13.538 -1.058 1.00 44.12 92 LYS A C 1
ATOM 727 O O . LYS A 1 92 ? -10.013 13.068 -0.058 1.00 44.12 92 LYS A O 1
ATOM 732 N N . VAL A 1 93 ? -9.785 13.874 -2.108 1.00 45.75 93 VAL A N 1
ATOM 733 C CA . VAL A 1 93 ? -8.307 13.749 -2.030 1.00 45.75 93 VAL A CA 1
ATOM 734 C C . VAL A 1 93 ? -7.671 15.048 -1.520 1.00 45.75 93 VAL A C 1
ATOM 736 O O . VAL A 1 93 ? -7.101 15.822 -2.286 1.00 45.75 93 VAL A O 1
ATOM 739 N N . LYS A 1 94 ? -7.703 15.267 -0.199 1.00 54.97 94 LYS A N 1
ATOM 740 C CA . LYS A 1 94 ? -6.602 15.986 0.460 1.00 54.97 94 LYS A CA 1
ATOM 741 C C . LYS A 1 94 ? -5.445 14.993 0.515 1.00 54.97 94 LYS A C 1
ATOM 743 O O . LYS A 1 94 ? -5.529 14.033 1.267 1.00 54.97 94 LYS A O 1
ATOM 748 N N . LYS A 1 95 ? -4.415 15.149 -0.324 1.00 52.88 95 LYS A N 1
ATOM 749 C CA . LYS A 1 95 ? -3.257 14.236 -0.313 1.00 52.88 95 LYS A CA 1
ATOM 750 C C . LYS A 1 95 ? -2.597 14.283 1.076 1.00 52.88 95 LYS A C 1
ATOM 752 O O . LYS A 1 95 ? -2.061 15.340 1.414 1.00 52.88 95 LYS A O 1
ATOM 757 N N . PRO A 1 96 ? -2.592 13.196 1.867 1.00 48.91 96 PRO A N 1
ATOM 758 C CA . PRO A 1 96 ? -1.836 13.169 3.109 1.00 48.91 96 PRO A CA 1
ATOM 759 C C . PRO A 1 96 ? -0.338 13.139 2.787 1.00 48.91 96 PRO A C 1
ATOM 761 O O . PRO A 1 96 ? 0.096 12.495 1.825 1.00 48.91 96 PRO A O 1
ATOM 764 N N . LYS A 1 97 ? 0.459 13.846 3.594 1.00 51.81 97 LYS A N 1
ATOM 765 C CA . LYS A 1 97 ? 1.916 13.682 3.637 1.00 51.81 97 LYS A CA 1
ATOM 766 C C . LYS A 1 97 ? 2.223 12.214 3.971 1.00 51.81 97 LYS A C 1
ATOM 768 O O . LYS A 1 97 ? 1.494 11.553 4.698 1.00 51.81 97 LYS A O 1
ATOM 773 N N . ARG A 1 98 ? 3.281 11.704 3.357 1.00 52.41 98 ARG A N 1
ATOM 774 C CA . ARG A 1 98 ? 3.578 10.292 3.095 1.00 52.41 98 ARG A CA 1
ATOM 775 C C . ARG A 1 98 ? 4.017 9.465 4.323 1.00 52.41 98 ARG A C 1
ATOM 777 O O . ARG A 1 98 ? 4.957 8.695 4.172 1.00 52.41 98 ARG A O 1
ATOM 784 N N . SER A 1 99 ? 3.393 9.603 5.498 1.00 47.12 99 SER A N 1
ATOM 785 C CA . SER A 1 99 ? 3.838 8.865 6.698 1.00 47.12 99 SER A CA 1
ATOM 786 C C . SER A 1 99 ? 2.828 7.947 7.399 1.00 47.12 99 SER A C 1
ATOM 788 O O . SER A 1 99 ? 3.305 6.995 7.991 1.00 47.12 99 SER A O 1
ATOM 790 N N . GLU A 1 100 ? 1.498 8.088 7.289 1.00 46.88 100 GLU A N 1
ATOM 791 C CA . GLU A 1 100 ? 0.568 7.235 8.091 1.00 46.88 100 GLU A CA 1
ATOM 792 C C . GLU A 1 100 ? -0.739 6.819 7.378 1.00 46.88 100 GLU A C 1
ATOM 794 O O . GLU A 1 100 ? -1.684 6.329 7.990 1.00 46.88 100 GLU A O 1
ATOM 799 N N . ALA A 1 101 ? -0.842 6.994 6.059 1.00 43.91 101 ALA A N 1
ATOM 800 C CA . ALA A 1 101 ? -2.066 6.637 5.339 1.00 43.91 101 ALA A CA 1
ATOM 801 C C . ALA A 1 101 ? -2.107 5.126 5.039 1.00 43.91 101 ALA A C 1
ATOM 803 O O . ALA A 1 101 ? -1.449 4.675 4.099 1.00 43.91 101 ALA A O 1
ATOM 804 N N . ASN A 1 102 ? -2.923 4.402 5.818 1.00 52.34 102 ASN A N 1
ATOM 805 C CA . ASN A 1 102 ? -3.282 2.970 5.769 1.00 52.34 102 ASN A CA 1
ATOM 806 C C . ASN A 1 102 ? -2.608 2.086 6.837 1.00 52.34 102 ASN A C 1
ATOM 808 O O . ASN A 1 102 ? -2.127 0.996 6.516 1.00 52.34 102 ASN A O 1
ATOM 812 N N . PHE A 1 103 ? -2.598 2.505 8.109 1.00 59.31 103 PHE A N 1
ATOM 813 C CA . PHE A 1 103 ? -2.390 1.546 9.198 1.00 59.31 103 PHE A CA 1
ATOM 814 C C . PHE A 1 103 ? -3.622 0.632 9.292 1.00 59.31 103 PHE A C 1
ATOM 816 O O . PHE A 1 103 ? -4.633 0.982 9.889 1.00 59.31 103 PHE A O 1
ATOM 823 N N . TYR A 1 104 ? -3.561 -0.517 8.616 1.00 72.62 104 TYR A N 1
ATOM 824 C CA . TYR A 1 104 ? -4.559 -1.585 8.690 1.00 72.62 104 TYR A CA 1
ATOM 825 C C . TYR A 1 104 ? -3.940 -2.755 9.469 1.00 72.62 104 TYR A C 1
ATOM 827 O O . TYR A 1 104 ? -3.410 -3.689 8.860 1.00 72.62 104 TYR A O 1
ATOM 835 N N . PRO A 1 105 ? -3.877 -2.661 10.810 1.00 79.75 105 PRO A N 1
ATOM 836 C CA . PRO A 1 105 ? -3.199 -3.650 11.644 1.00 79.75 105 PRO A CA 1
ATOM 837 C C . PRO A 1 105 ? -3.845 -5.034 11.501 1.00 79.75 105 PRO A C 1
ATOM 839 O O . PRO A 1 105 ? -5.063 -5.161 11.366 1.00 79.75 105 PRO A O 1
ATOM 842 N N . SER A 1 106 ? -3.033 -6.090 11.541 1.00 79.38 106 SER A N 1
ATOM 843 C CA . SER A 1 106 ? -3.536 -7.459 11.671 1.00 79.38 106 SER A CA 1
ATOM 844 C C . SER A 1 106 ? -4.093 -7.691 13.074 1.00 79.38 106 SER A C 1
ATOM 846 O O . SER A 1 106 ? -3.614 -7.091 14.037 1.00 79.38 106 SER A O 1
ATOM 848 N N . PHE A 1 107 ? -5.064 -8.596 13.207 1.00 82.50 107 PHE A N 1
ATOM 849 C CA . PHE A 1 107 ? -5.507 -9.042 14.527 1.00 82.50 107 PHE A CA 1
ATOM 850 C C . PHE A 1 107 ? -4.374 -9.753 15.284 1.00 82.50 107 PHE A C 1
ATOM 852 O O . PHE A 1 107 ? -3.475 -10.320 14.648 1.00 82.50 107 PHE A O 1
ATOM 859 N N . PRO A 1 108 ? -4.399 -9.726 16.628 1.00 79.56 108 PRO A N 1
ATOM 860 C CA . PRO A 1 108 ? -3.494 -10.527 17.441 1.00 79.56 108 PRO A CA 1
ATOM 861 C C . PRO A 1 108 ? -3.594 -12.019 17.093 1.00 79.56 108 PRO A C 1
ATOM 863 O O . PRO A 1 108 ? -4.626 -12.509 16.630 1.00 79.56 108 PRO A O 1
ATOM 866 N N . ILE A 1 109 ? -2.503 -12.759 17.297 1.00 79.00 109 ILE A N 1
ATOM 867 C CA . ILE A 1 109 ? -2.441 -14.188 16.968 1.00 79.00 109 ILE A CA 1
ATOM 868 C C . ILE A 1 109 ? -3.487 -14.947 17.795 1.00 79.00 109 ILE A C 1
ATOM 870 O O . ILE A 1 109 ? -3.470 -14.883 19.019 1.00 79.00 109 ILE A O 1
ATOM 874 N N . GLY A 1 110 ? -4.365 -15.689 17.117 1.00 80.81 110 GLY A N 1
ATOM 875 C CA . GLY A 1 110 ? -5.433 -16.469 17.750 1.00 80.81 110 GLY A CA 1
ATOM 876 C C . GLY A 1 110 ? -6.743 -15.706 17.960 1.00 80.81 110 GLY A C 1
ATOM 877 O O . GLY A 1 110 ? -7.736 -16.329 18.327 1.00 80.81 110 GLY A O 1
ATOM 878 N N . GLU A 1 111 ? -6.778 -14.401 17.678 1.00 82.81 111 GLU A N 1
ATOM 879 C CA . GLU A 1 111 ? -8.000 -13.602 17.742 1.00 82.81 111 GLU A CA 1
ATOM 880 C C . GLU A 1 111 ? -8.775 -13.646 16.418 1.00 82.81 111 GLU A C 1
ATOM 882 O O . GLU A 1 111 ? -8.221 -13.634 15.316 1.00 82.81 111 GLU A O 1
ATOM 887 N N . THR A 1 112 ? -10.096 -13.678 16.540 1.00 88.25 112 THR A N 1
ATOM 888 C CA . THR A 1 112 ? -11.072 -13.638 15.449 1.00 88.25 112 THR A CA 1
ATOM 889 C C . THR A 1 112 ? -11.984 -12.430 15.635 1.00 88.25 112 THR A C 1
ATOM 891 O O . THR A 1 112 ? -12.013 -11.812 16.697 1.00 88.25 112 THR A O 1
ATOM 894 N N . LEU A 1 113 ? -12.772 -12.091 14.616 1.00 85.12 113 LEU A N 1
ATOM 895 C CA . LEU A 1 113 ? -13.727 -10.991 14.741 1.00 85.12 113 LEU A CA 1
ATOM 896 C C . LEU A 1 113 ? -14.751 -11.256 15.861 1.00 85.12 113 LEU A C 1
ATOM 898 O O . LEU A 1 113 ? -15.048 -10.358 16.642 1.00 85.12 113 LEU A O 1
ATOM 902 N N . ASP A 1 114 ? -15.205 -12.503 16.004 1.00 89.00 114 ASP A N 1
ATOM 903 C CA . ASP A 1 114 ? -16.159 -12.895 17.045 1.00 89.00 114 ASP A CA 1
ATOM 904 C C . ASP A 1 114 ? -15.564 -12.818 18.457 1.00 89.00 114 ASP A C 1
ATOM 906 O O . ASP A 1 114 ? -16.259 -12.445 19.403 1.00 89.00 114 ASP A O 1
ATOM 910 N N . SER A 1 115 ? -14.283 -13.163 18.634 1.00 91.75 115 SER A N 1
ATOM 911 C CA . SER A 1 115 ? -13.629 -13.035 19.942 1.00 91.75 115 SER A CA 1
ATOM 912 C C . SER A 1 115 ? -13.394 -11.571 20.309 1.00 91.75 115 SER A C 1
ATOM 914 O O . SER A 1 115 ? -13.690 -11.177 21.435 1.00 91.75 115 SER A O 1
ATOM 916 N N . LEU A 1 116 ? -12.985 -10.733 19.354 1.00 92.00 116 LEU A N 1
ATOM 917 C CA . LEU A 1 116 ? -12.816 -9.295 19.580 1.00 92.00 116 LEU A CA 1
ATOM 918 C C . LEU A 1 116 ? -14.152 -8.578 19.829 1.00 92.00 116 LEU A C 1
ATOM 920 O O . LEU A 1 116 ? -14.205 -7.644 20.631 1.00 92.00 116 LEU A O 1
ATOM 924 N N . GLU A 1 117 ? -15.247 -9.036 19.219 1.00 94.31 117 GLU A N 1
ATOM 925 C CA . GLU A 1 117 ? -16.593 -8.535 19.515 1.00 94.31 117 GLU A CA 1
ATOM 926 C C . GLU A 1 117 ? -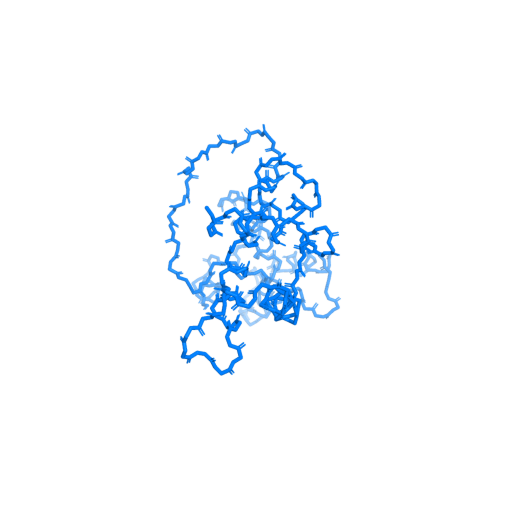17.025 -8.872 20.952 1.00 94.31 117 GLU A C 1
ATOM 928 O O . GLU A 1 117 ? -17.631 -8.032 21.619 1.00 94.31 117 GLU A O 1
ATOM 933 N N . LYS A 1 118 ? -16.641 -10.040 21.488 1.00 94.25 118 LYS A N 1
ATOM 934 C CA . LYS A 1 118 ? -16.848 -10.350 22.916 1.00 94.25 118 LYS A CA 1
ATOM 935 C C . LYS A 1 118 ? -16.065 -9.395 23.813 1.00 94.25 118 LYS A C 1
ATOM 937 O O . LYS A 1 118 ? -16.647 -8.827 24.732 1.00 94.25 118 LYS A O 1
ATOM 942 N N . VAL A 1 119 ? -14.789 -9.141 23.505 1.00 93.69 119 VAL A N 1
ATOM 943 C CA . VAL A 1 119 ? -13.965 -8.180 24.263 1.00 93.69 119 VAL A CA 1
ATOM 944 C C . VAL A 1 119 ? -14.580 -6.774 24.227 1.00 93.69 119 VAL A C 1
ATOM 946 O O . VAL A 1 119 ? -14.586 -6.080 25.245 1.00 93.69 119 VAL A O 1
ATOM 949 N N . ARG A 1 120 ? -15.162 -6.358 23.093 1.00 94.56 120 ARG A N 1
ATOM 950 C CA . ARG A 1 120 ? -15.902 -5.089 22.980 1.00 94.56 120 ARG A CA 1
ATOM 951 C C . ARG A 1 120 ? -17.125 -5.048 23.900 1.00 94.56 120 ARG A C 1
ATOM 953 O O . ARG A 1 120 ? -17.349 -4.041 24.565 1.00 94.56 120 ARG A O 1
ATOM 960 N N . LEU A 1 121 ? -17.924 -6.113 23.943 1.00 93.94 121 LEU A N 1
ATOM 961 C CA . LEU A 1 121 ? -19.091 -6.182 24.830 1.00 93.94 121 LEU A CA 1
ATOM 962 C C . LEU A 1 121 ? -18.683 -6.106 26.301 1.00 93.94 121 LEU A C 1
ATOM 964 O O . LEU A 1 121 ? -19.315 -5.389 27.075 1.00 93.94 121 LEU A O 1
ATOM 968 N N . GLU A 1 122 ? -17.599 -6.780 26.678 1.00 94.00 122 GLU A N 1
ATOM 969 C CA . GLU A 1 122 ? -17.065 -6.659 28.029 1.00 94.00 122 GLU A CA 1
ATOM 970 C C . GLU A 1 122 ? -16.615 -5.224 28.322 1.00 94.00 122 GLU A C 1
ATOM 972 O O . GLU A 1 122 ? -16.942 -4.693 29.378 1.00 94.00 122 GLU A O 1
ATOM 977 N N . LEU A 1 123 ? -15.934 -4.557 27.383 1.00 93.81 123 LEU A N 1
ATOM 978 C CA . LEU A 1 123 ? -15.496 -3.165 27.531 1.00 93.81 123 LEU A CA 1
ATOM 979 C C . LEU A 1 123 ? -16.654 -2.221 27.910 1.00 93.81 123 LEU A C 1
ATOM 981 O O . LEU A 1 123 ? -16.462 -1.341 28.747 1.00 93.81 123 LEU A O 1
ATOM 985 N N . LEU A 1 124 ? -17.860 -2.427 27.364 1.00 93.00 124 LEU A N 1
ATOM 986 C CA . LEU A 1 124 ? -19.048 -1.637 27.726 1.00 93.00 124 LEU A CA 1
ATOM 987 C C . LEU A 1 124 ? -19.407 -1.762 29.212 1.00 93.00 124 LEU A C 1
ATOM 989 O O . LEU A 1 124 ? -19.845 -0.790 29.824 1.00 93.00 124 LEU A O 1
ATOM 993 N N . THR A 1 125 ? -19.205 -2.943 29.795 1.00 92.81 125 THR A N 1
ATOM 994 C CA . THR A 1 125 ? -19.429 -3.174 31.228 1.00 92.81 125 THR A CA 1
ATOM 995 C C . THR A 1 125 ? -18.290 -2.610 32.076 1.00 92.81 125 THR A C 1
ATOM 997 O O . THR A 1 125 ? -18.546 -1.980 33.101 1.00 92.81 125 THR A O 1
ATOM 1000 N N . GLU A 1 126 ? -17.043 -2.749 31.615 1.00 92.44 126 GLU A N 1
ATOM 1001 C CA . GLU A 1 126 ? -15.845 -2.326 32.349 1.00 92.44 126 GLU A CA 1
ATOM 1002 C C . GLU A 1 126 ? -15.790 -0.807 32.576 1.00 92.44 126 GLU A C 1
ATOM 1004 O O . GLU A 1 126 ? -15.286 -0.361 33.606 1.00 92.44 126 GLU A O 1
ATOM 1009 N N . ILE A 1 127 ? -16.332 -0.008 31.648 1.00 89.44 127 ILE A N 1
ATOM 1010 C CA . ILE A 1 127 ? -16.376 1.464 31.738 1.00 89.44 127 ILE A CA 1
ATOM 1011 C C . ILE A 1 127 ? -17.246 1.950 32.908 1.00 89.44 127 ILE A C 1
ATOM 1013 O O . ILE A 1 127 ? -17.004 3.027 33.451 1.00 89.44 127 ILE A O 1
ATOM 1017 N N . GLY A 1 128 ? -18.249 1.168 33.316 1.00 87.94 128 GLY A N 1
ATOM 1018 C CA . GLY A 1 128 ? -19.110 1.498 34.455 1.00 87.94 128 GLY A CA 1
ATOM 1019 C C . GLY A 1 128 ? -18.482 1.199 35.822 1.00 87.94 128 GLY A C 1
ATOM 1020 O O . GLY A 1 128 ? -19.039 1.590 36.850 1.00 87.94 128 GLY A O 1
ATOM 1021 N N . ILE A 1 129 ? -17.341 0.503 35.858 1.00 91.56 129 ILE A N 1
ATOM 1022 C CA . ILE A 1 129 ? -16.693 0.038 37.088 1.00 91.56 129 ILE A CA 1
ATOM 1023 C C . ILE A 1 129 ? -15.675 1.078 37.571 1.00 91.56 129 ILE A C 1
ATOM 1025 O O . ILE A 1 129 ? -14.879 1.617 36.804 1.00 91.56 129 ILE A O 1
ATOM 1029 N N . ARG A 1 130 ? -15.679 1.360 38.879 1.00 89.06 130 ARG A N 1
ATOM 1030 C CA . ARG A 1 130 ? -14.727 2.295 39.502 1.00 89.06 130 ARG A CA 1
ATOM 1031 C C . ARG A 1 130 ? -13.301 1.729 39.490 1.00 89.06 130 ARG A C 1
ATOM 1033 O O . ARG A 1 130 ? -13.115 0.563 39.824 1.00 89.06 130 ARG A O 1
ATOM 1040 N N . ASN A 1 131 ? -12.309 2.587 39.230 1.00 88.38 131 ASN A N 1
ATOM 1041 C CA . ASN A 1 131 ? -10.869 2.277 39.264 1.00 88.38 131 ASN A CA 1
ATOM 1042 C C . ASN A 1 131 ? -10.437 1.156 38.301 1.00 88.38 131 ASN A C 1
ATOM 1044 O O . ASN A 1 131 ? -9.598 0.318 38.637 1.00 88.38 131 ASN A O 1
ATOM 1048 N N . ASN A 1 132 ? -11.046 1.111 37.118 1.00 92.00 132 ASN A N 1
ATOM 1049 C CA . ASN A 1 132 ? -10.854 0.031 36.157 1.00 92.00 132 ASN A CA 1
ATOM 1050 C C . ASN A 1 132 ? -10.028 0.444 34.926 1.00 92.00 132 ASN A C 1
ATOM 1052 O O . ASN A 1 132 ? -10.025 -0.213 33.885 1.00 92.00 132 ASN A O 1
ATOM 1056 N N . GLU A 1 133 ? -9.302 1.558 35.028 1.00 89.62 133 GLU A N 1
ATOM 1057 C CA . GLU A 1 133 ? -8.642 2.219 33.900 1.00 89.62 133 GLU A CA 1
ATOM 1058 C C . GLU A 1 133 ? -7.555 1.353 33.258 1.00 89.62 133 GLU A C 1
ATOM 1060 O O . GLU A 1 133 ? -7.223 1.543 32.089 1.00 89.62 133 GLU A O 1
ATOM 1065 N N . ARG A 1 134 ? -6.964 0.427 34.022 1.00 91.25 134 ARG A N 1
ATOM 1066 C CA . ARG A 1 134 ? -5.960 -0.510 33.508 1.00 91.25 134 ARG A CA 1
ATOM 1067 C C . ARG A 1 134 ? -6.596 -1.586 32.631 1.00 91.25 134 ARG A C 1
ATOM 1069 O O . ARG A 1 134 ? -6.114 -1.818 31.533 1.00 91.25 134 ARG A O 1
ATOM 1076 N N . VAL A 1 135 ? -7.697 -2.179 33.088 1.00 93.50 135 VAL A N 1
ATOM 1077 C CA . VAL A 1 135 ? -8.430 -3.205 32.332 1.00 93.50 135 VAL A CA 1
ATOM 1078 C C . VAL A 1 135 ? -9.005 -2.606 31.052 1.00 93.50 135 VAL A C 1
ATOM 1080 O O . VAL A 1 135 ? -8.901 -3.214 29.991 1.00 93.50 135 VAL A O 1
ATOM 1083 N N . ILE A 1 136 ? -9.550 -1.387 31.133 1.00 93.44 136 ILE A N 1
ATOM 1084 C CA . ILE A 1 136 ? -10.031 -0.647 29.961 1.00 93.44 136 ILE A CA 1
ATOM 1085 C C . ILE A 1 136 ? -8.892 -0.445 28.960 1.00 93.44 136 ILE A C 1
ATOM 1087 O O . ILE A 1 136 ? -9.068 -0.787 27.796 1.00 93.44 136 ILE A O 1
ATOM 1091 N N . ALA A 1 137 ? -7.724 0.033 29.400 1.00 91.88 137 ALA A N 1
ATOM 1092 C CA . ALA A 1 137 ? -6.575 0.243 28.518 1.00 91.88 137 ALA A CA 1
ATOM 1093 C C . ALA A 1 137 ? -6.092 -1.063 27.857 1.00 91.88 137 ALA A C 1
ATOM 1095 O O . ALA A 1 137 ? -5.834 -1.084 26.654 1.00 91.88 137 ALA A O 1
ATOM 1096 N N . ASP A 1 138 ? -6.025 -2.165 28.609 1.00 92.06 138 ASP A N 1
ATOM 1097 C CA . ASP A 1 138 ? -5.605 -3.470 28.082 1.00 92.06 138 ASP A CA 1
ATOM 1098 C C . ASP A 1 138 ? -6.607 -3.996 27.036 1.00 92.06 138 ASP A C 1
ATOM 1100 O O . ASP A 1 138 ? -6.220 -4.428 25.945 1.00 92.06 138 ASP A O 1
ATOM 1104 N N . LYS A 1 139 ? -7.915 -3.893 27.315 1.00 93.88 139 LYS A N 1
ATOM 1105 C CA . LYS A 1 139 ? -8.970 -4.281 26.364 1.00 93.88 139 LYS A CA 1
ATOM 1106 C C . LYS A 1 139 ? -9.000 -3.367 25.143 1.00 93.88 139 LYS A C 1
ATOM 1108 O O . LYS A 1 139 ? -9.185 -3.857 24.028 1.00 93.88 139 LYS A O 1
ATOM 1113 N N . MET A 1 140 ? -8.781 -2.065 25.325 1.00 93.62 140 MET A N 1
ATOM 1114 C CA . MET A 1 140 ? -8.656 -1.096 24.237 1.00 93.62 140 MET A CA 1
ATOM 1115 C C . MET A 1 140 ? -7.474 -1.442 23.335 1.00 93.62 140 MET A C 1
ATOM 1117 O O . MET A 1 140 ? -7.657 -1.507 22.121 1.00 93.62 140 MET A O 1
ATOM 1121 N N . ALA A 1 141 ? -6.306 -1.756 23.894 1.00 91.12 141 ALA A N 1
ATOM 1122 C CA . ALA A 1 141 ? -5.145 -2.182 23.118 1.00 91.12 141 ALA A CA 1
ATOM 1123 C C . ALA A 1 141 ? -5.421 -3.476 22.329 1.00 91.12 141 ALA A C 1
ATOM 1125 O O . ALA A 1 141 ? -5.124 -3.537 21.136 1.00 91.12 141 ALA A O 1
ATOM 1126 N N . ASN A 1 142 ? -6.065 -4.474 22.950 1.00 91.06 142 ASN A N 1
ATOM 1127 C CA . ASN A 1 142 ? -6.401 -5.737 22.279 1.00 91.06 142 ASN A CA 1
ATOM 1128 C C . ASN A 1 142 ? -7.369 -5.536 21.094 1.00 91.06 142 ASN A C 1
ATOM 1130 O O . ASN A 1 142 ? -7.258 -6.168 20.047 1.00 91.06 142 ASN A O 1
ATOM 1134 N N . THR A 1 143 ? -8.305 -4.598 21.236 1.00 92.94 143 THR A N 1
ATOM 1135 C CA . THR A 1 143 ? -9.343 -4.317 20.231 1.00 92.94 143 THR A CA 1
ATOM 1136 C C . THR A 1 143 ? -8.972 -3.214 19.238 1.00 92.94 143 THR A C 1
ATOM 1138 O O . THR A 1 143 ? -9.783 -2.878 18.373 1.00 92.94 143 THR A O 1
ATOM 1141 N N . PHE A 1 144 ? -7.748 -2.678 19.301 1.00 90.88 144 PHE A N 1
ATOM 1142 C CA . PHE A 1 144 ? -7.283 -1.611 18.411 1.00 90.88 144 PHE A CA 1
ATOM 1143 C C . PHE A 1 144 ? -7.468 -1.973 16.936 1.00 90.88 144 PHE A C 1
ATOM 1145 O O . PHE A 1 144 ? -8.073 -1.225 16.168 1.00 90.88 144 PHE A O 1
ATOM 1152 N N . ALA A 1 145 ? -7.018 -3.165 16.539 1.00 88.62 145 ALA A N 1
ATOM 1153 C CA . ALA A 1 145 ? -7.122 -3.582 15.149 1.00 88.62 145 ALA A CA 1
ATOM 1154 C C . ALA A 1 145 ? -8.577 -3.709 14.680 1.00 88.62 145 ALA A C 1
ATOM 1156 O O . ALA A 1 145 ? -8.896 -3.326 13.557 1.00 88.62 145 ALA A O 1
ATOM 1157 N N . TYR A 1 146 ? -9.477 -4.161 15.553 1.00 91.94 146 TYR A N 1
ATOM 1158 C CA . TYR A 1 146 ? -10.896 -4.259 15.229 1.00 91.94 146 TYR A CA 1
ATOM 1159 C C . TYR A 1 146 ? -11.523 -2.883 14.978 1.00 91.94 146 TYR A C 1
ATOM 1161 O O . TYR A 1 146 ? -12.186 -2.694 13.958 1.00 91.94 146 TYR A O 1
ATOM 1169 N N . ARG A 1 147 ? -11.233 -1.894 15.831 1.00 92.00 147 ARG A N 1
ATOM 1170 C CA . ARG A 1 147 ? -11.693 -0.511 15.632 1.00 92.00 147 ARG A CA 1
ATOM 1171 C C . ARG A 1 147 ? -11.205 0.092 14.324 1.00 92.00 147 ARG A C 1
ATOM 1173 O O . ARG A 1 147 ? -11.996 0.684 13.595 1.00 92.00 147 ARG A O 1
ATOM 1180 N N . GLN A 1 148 ? -9.925 -0.089 13.996 1.00 88.25 148 GLN A N 1
ATOM 1181 C CA . GLN A 1 148 ? -9.373 0.402 12.730 1.00 88.25 148 GLN A CA 1
ATOM 1182 C C . GLN A 1 148 ? -10.060 -0.252 11.524 1.00 88.25 148 GLN A C 1
ATOM 1184 O O . GLN A 1 148 ? -10.395 0.429 10.555 1.00 88.25 148 GLN A O 1
ATOM 1189 N N . HIS A 1 149 ? -10.335 -1.560 11.586 1.00 86.56 149 HIS A N 1
ATOM 1190 C CA . HIS A 1 149 ? -11.084 -2.256 10.534 1.00 86.56 149 HIS A CA 1
ATOM 1191 C C . HIS A 1 149 ? -12.518 -1.735 10.420 1.00 86.56 149 HIS A C 1
ATOM 1193 O O . HIS A 1 149 ? -13.022 -1.601 9.308 1.00 86.56 149 HIS A O 1
ATOM 1199 N N . GLU A 1 150 ? -13.172 -1.422 11.536 1.00 88.44 150 GLU A N 1
ATOM 1200 C CA . GLU A 1 150 ? -14.520 -0.855 11.550 1.00 88.44 150 GLU A CA 1
ATOM 1201 C C . GLU A 1 150 ? -14.562 0.518 10.865 1.00 88.44 150 GLU A C 1
ATOM 1203 O O . GLU A 1 150 ? -15.348 0.715 9.938 1.00 88.44 150 GLU A O 1
ATOM 1208 N N . VAL A 1 151 ? -13.661 1.432 11.241 1.00 87.00 151 VAL A N 1
ATOM 1209 C CA . VAL A 1 151 ? -13.567 2.774 10.640 1.00 87.00 151 VAL A CA 1
ATOM 1210 C C . VAL A 1 151 ? -13.288 2.695 9.138 1.00 87.00 151 VAL A C 1
ATOM 1212 O O . VAL A 1 151 ? -13.911 3.415 8.361 1.00 87.00 151 VAL A O 1
ATOM 1215 N N . VAL A 1 152 ? -12.373 1.813 8.721 1.00 82.81 152 VAL A N 1
ATOM 1216 C CA . VAL A 1 152 ? -11.951 1.689 7.317 1.00 82.81 152 VAL A CA 1
ATOM 1217 C C . VAL A 1 152 ? -12.991 0.983 6.444 1.00 82.81 152 VAL A C 1
ATOM 1219 O O . VAL A 1 152 ? -13.155 1.356 5.285 1.00 82.81 152 VAL A O 1
ATOM 1222 N N . ASN A 1 153 ? -13.668 -0.050 6.955 1.00 82.31 153 ASN A N 1
ATOM 1223 C CA . ASN A 1 153 ? -14.557 -0.883 6.136 1.00 82.31 153 ASN A CA 1
ATOM 1224 C C . ASN A 1 153 ? -16.028 -0.477 6.214 1.00 82.31 153 ASN A C 1
ATOM 1226 O O . ASN A 1 153 ? -16.746 -0.654 5.232 1.00 82.31 153 ASN A O 1
ATOM 1230 N N . GLN A 1 154 ? -16.488 -0.011 7.377 1.00 85.06 154 GLN A N 1
ATOM 1231 C CA . GLN A 1 154 ? -17.904 0.280 7.623 1.00 85.06 154 GLN A CA 1
ATOM 1232 C C . GLN A 1 154 ? -18.211 1.776 7.523 1.00 85.06 154 GLN A C 1
ATOM 1234 O O . GLN A 1 154 ? -19.371 2.127 7.342 1.00 85.06 154 GLN A O 1
ATOM 1239 N N . GLU A 1 155 ? -17.190 2.639 7.622 1.00 86.50 155 GLU A N 1
ATOM 1240 C CA . GLU A 1 155 ? -17.323 4.104 7.616 1.00 86.50 155 GLU A CA 1
ATOM 1241 C C . GLU A 1 155 ? -18.509 4.595 8.487 1.00 86.50 155 GLU A C 1
ATOM 1243 O O . GLU A 1 155 ? -19.371 5.333 7.997 1.00 86.50 155 GLU A O 1
ATOM 1248 N N . PRO A 1 156 ? -18.602 4.165 9.767 1.00 90.00 156 PRO A N 1
ATOM 1249 C CA . PRO A 1 156 ? -19.765 4.446 10.601 1.00 90.00 156 PRO A CA 1
ATOM 1250 C C . PRO A 1 156 ? -19.916 5.946 10.869 1.00 90.00 156 PRO A C 1
ATOM 1252 O O . PRO A 1 156 ? -18.951 6.719 10.822 1.00 90.00 156 PRO A O 1
ATOM 1255 N N . SER A 1 157 ? -21.135 6.371 11.211 1.00 93.38 157 SER A N 1
ATOM 1256 C CA . SER A 1 157 ? -21.331 7.734 11.693 1.00 93.38 157 SER A CA 1
ATOM 1257 C C . SER A 1 157 ? -20.574 7.942 13.011 1.00 93.38 157 SER A C 1
ATOM 1259 O O . SER A 1 157 ? -20.335 7.007 13.777 1.00 93.38 157 SER A O 1
ATOM 1261 N N . ILE A 1 158 ? -20.215 9.193 13.314 1.00 89.00 158 ILE A N 1
ATOM 1262 C CA . ILE A 1 158 ? -19.543 9.522 14.582 1.00 89.00 158 ILE A CA 1
ATOM 1263 C C . ILE A 1 158 ? -20.412 9.116 15.780 1.00 89.00 158 ILE A C 1
ATOM 1265 O O . ILE A 1 158 ? -19.870 8.758 16.823 1.00 89.00 158 ILE A O 1
ATOM 1269 N N . GLN A 1 159 ? -21.740 9.177 15.640 1.00 92.12 159 GLN A N 1
ATOM 1270 C CA . GLN A 1 159 ? -22.662 8.791 16.700 1.00 92.12 159 GLN A CA 1
ATOM 1271 C C . GLN A 1 159 ? -22.613 7.278 16.941 1.00 92.12 159 GLN A C 1
ATOM 1273 O O . GLN A 1 159 ? -22.339 6.858 18.060 1.00 92.12 159 GLN A O 1
ATOM 1278 N N . ASP A 1 160 ? -22.740 6.469 15.888 1.00 92.81 160 ASP A N 1
ATOM 1279 C CA . ASP A 1 160 ? -22.692 5.006 16.013 1.00 92.81 160 ASP A CA 1
ATOM 1280 C C . ASP A 1 160 ? -21.336 4.533 16.553 1.00 92.81 160 ASP A C 1
ATOM 1282 O O . ASP A 1 160 ? -21.256 3.635 17.392 1.00 92.81 160 ASP A O 1
ATOM 1286 N N . PHE A 1 161 ? -20.250 5.177 16.115 1.00 92.88 161 PHE A N 1
ATOM 1287 C CA . PHE A 1 161 ? -18.905 4.844 16.574 1.00 92.88 161 PHE A CA 1
ATOM 1288 C C . PHE A 1 161 ? -18.686 5.198 18.053 1.00 92.88 161 PHE A C 1
ATOM 1290 O O . PHE A 1 161 ? -18.055 4.433 18.784 1.00 92.88 161 PHE A O 1
ATOM 1297 N N . LYS A 1 162 ? -19.252 6.322 18.518 1.00 91.31 162 LYS A N 1
ATOM 1298 C CA . LYS A 1 162 ? -19.284 6.695 19.943 1.00 91.31 162 LYS A CA 1
ATOM 1299 C C . LYS A 1 162 ? -20.021 5.666 20.782 1.00 91.31 162 LYS A C 1
ATOM 1301 O O . LYS A 1 162 ? -19.518 5.274 21.831 1.00 91.31 162 LYS A O 1
ATOM 1306 N N . ASP A 1 163 ? -21.179 5.230 20.306 1.00 92.00 163 ASP A N 1
ATOM 1307 C CA . ASP A 1 163 ? -22.034 4.301 21.038 1.00 92.00 163 ASP A CA 1
ATOM 1308 C C . ASP A 1 163 ? -21.398 2.904 21.116 1.00 92.00 163 ASP A C 1
ATOM 1310 O O . ASP A 1 163 ? -21.501 2.220 22.137 1.00 92.00 163 ASP A O 1
ATOM 1314 N N . ARG A 1 164 ? -20.659 2.490 20.077 1.00 93.75 164 ARG A N 1
ATOM 1315 C CA . ARG A 1 164 ? -19.923 1.216 20.077 1.00 93.75 164 ARG A CA 1
ATOM 1316 C C . ARG A 1 164 ? -18.636 1.237 20.898 1.00 93.75 164 ARG A C 1
ATOM 1318 O O . ARG A 1 164 ? -18.313 0.203 21.490 1.00 93.75 164 ARG A O 1
ATOM 1325 N N . TRP A 1 165 ? -17.925 2.368 20.935 1.00 94.44 165 TRP A N 1
ATOM 1326 C CA . TRP A 1 165 ? -16.613 2.516 21.581 1.00 94.44 165 TRP A CA 1
ATOM 1327 C C . TRP A 1 165 ? -16.544 3.711 22.547 1.00 94.44 165 TRP A C 1
ATOM 1329 O O . TRP A 1 165 ? -15.705 4.601 22.380 1.00 94.44 165 TRP A O 1
ATOM 1339 N N . PRO A 1 166 ? -17.365 3.738 23.610 1.00 92.69 166 PRO A N 1
ATOM 1340 C CA . PRO A 1 166 ? -17.428 4.884 24.518 1.00 92.69 166 PRO A CA 1
ATOM 1341 C C . PRO A 1 166 ? -16.095 5.178 25.229 1.00 92.69 166 PRO A C 1
ATOM 1343 O O . PRO A 1 166 ? -15.789 6.340 25.497 1.00 92.69 166 PRO A O 1
ATOM 1346 N N . ALA A 1 167 ? -15.253 4.161 25.463 1.00 92.00 167 ALA A N 1
ATOM 1347 C CA . ALA A 1 167 ? -13.928 4.333 26.071 1.00 92.00 167 ALA A CA 1
ATOM 1348 C C . ALA A 1 167 ? -13.005 5.263 25.264 1.00 92.00 167 ALA A C 1
ATOM 1350 O O . ALA A 1 167 ? -12.218 5.991 25.871 1.00 92.00 167 ALA A O 1
ATOM 1351 N N . LEU A 1 168 ? -13.133 5.306 23.928 1.00 90.06 168 LEU A N 1
ATOM 1352 C CA . LEU A 1 168 ? -12.335 6.194 23.069 1.00 90.06 168 LEU A CA 1
ATOM 1353 C C . LEU A 1 168 ? -12.537 7.674 23.380 1.00 90.06 168 LEU A C 1
ATOM 1355 O O . LEU A 1 168 ? -11.667 8.484 23.086 1.00 90.06 168 LEU A O 1
ATOM 1359 N N . PHE A 1 169 ? -13.677 8.037 23.962 1.00 86.56 169 PHE A N 1
ATOM 1360 C CA . PHE A 1 169 ? -14.013 9.427 24.260 1.00 86.56 169 PHE A CA 1
ATOM 1361 C C . PHE A 1 169 ? -13.538 9.857 25.650 1.00 86.56 169 PHE A C 1
ATOM 1363 O O . PHE A 1 169 ? -13.849 10.955 26.110 1.00 86.56 169 PHE A O 1
ATOM 1370 N N . THR A 1 170 ? -12.719 9.024 26.294 1.00 86.19 170 THR A N 1
ATOM 1371 C CA . THR A 1 170 ? -11.883 9.429 27.421 1.00 86.19 170 THR A CA 1
ATOM 1372 C C . THR A 1 170 ? -10.566 10.015 26.909 1.00 86.19 170 THR A C 1
ATOM 1374 O O . THR A 1 170 ? -9.986 9.537 25.934 1.00 86.19 170 THR A O 1
ATOM 1377 N N . GLN A 1 171 ? -10.050 11.052 27.576 1.00 83.62 171 GLN A N 1
ATOM 1378 C CA . GLN A 1 171 ? -8.824 11.742 27.143 1.00 83.62 171 GLN A CA 1
ATOM 1379 C C . GLN A 1 171 ? -7.619 10.795 27.017 1.00 83.62 171 GLN A C 1
ATOM 1381 O O . GLN A 1 171 ? -6.790 10.954 26.118 1.00 83.62 171 GLN A O 1
ATOM 1386 N N . LYS A 1 172 ? -7.527 9.812 27.920 1.00 85.81 172 LYS A N 1
ATOM 1387 C CA . LYS A 1 172 ? -6.432 8.843 27.970 1.00 85.81 172 LYS A CA 1
ATOM 1388 C C . LYS A 1 172 ? -6.439 7.936 26.740 1.00 85.81 172 LYS A C 1
ATOM 1390 O O . LYS A 1 172 ? -5.430 7.879 26.042 1.00 85.81 172 LYS A O 1
ATOM 1395 N N . GLU A 1 173 ? -7.569 7.296 26.447 1.00 87.06 173 GLU A N 1
ATOM 1396 C CA . GLU A 1 173 ? -7.679 6.363 25.321 1.00 87.06 173 GLU A CA 1
ATOM 1397 C C . GLU A 1 173 ? -7.655 7.092 23.973 1.00 87.06 173 GLU A C 1
ATOM 1399 O O . GLU A 1 173 ? -6.964 6.644 23.063 1.00 87.06 173 GLU A O 1
ATOM 1404 N N . ALA A 1 174 ? -8.272 8.277 23.863 1.00 83.94 174 ALA A N 1
ATOM 1405 C CA . ALA A 1 174 ? -8.165 9.117 22.664 1.00 83.94 174 ALA A CA 1
ATOM 1406 C C . ALA A 1 174 ? -6.702 9.435 22.311 1.00 83.94 174 ALA A C 1
ATOM 1408 O O . ALA A 1 174 ? -6.305 9.415 21.147 1.00 83.94 174 ALA A O 1
ATOM 1409 N N . SER A 1 175 ? -5.888 9.716 23.334 1.00 81.38 175 SER A N 1
ATOM 1410 C CA . SER A 1 175 ? -4.463 10.016 23.165 1.00 81.38 175 SER A CA 1
ATOM 1411 C C . SER A 1 175 ? -3.625 8.786 22.826 1.00 81.38 175 SER A C 1
ATOM 1413 O O . SER A 1 175 ? -2.512 8.951 22.340 1.00 81.38 175 SER A O 1
ATOM 1415 N N . MET A 1 176 ? -4.092 7.573 23.132 1.00 82.88 176 MET A N 1
ATOM 1416 C CA . MET A 1 176 ? -3.405 6.333 22.751 1.00 82.88 176 MET A CA 1
ATOM 1417 C C . MET A 1 176 ? -3.815 5.854 21.359 1.00 82.88 176 MET A C 1
ATOM 1419 O O . MET A 1 176 ? -2.976 5.321 20.648 1.00 82.88 176 MET A O 1
ATOM 1423 N N . GLU A 1 177 ? -5.062 6.096 20.953 1.00 81.25 177 GLU A N 1
ATOM 1424 C CA . GLU A 1 177 ? -5.586 5.695 19.642 1.00 81.25 177 GLU A CA 1
ATOM 1425 C C . GLU A 1 177 ? -4.987 6.507 18.478 1.00 81.25 177 GLU A C 1
ATOM 1427 O O . GLU A 1 177 ? -4.924 6.019 17.354 1.00 81.25 177 GLU A O 1
ATOM 1432 N N . LEU A 1 178 ? -4.573 7.754 18.737 1.00 74.75 178 LEU A N 1
ATOM 1433 C CA . LEU A 1 178 ? -4.051 8.700 17.737 1.00 74.75 178 LEU A CA 1
ATOM 1434 C C . LEU A 1 178 ? -2.514 8.822 17.720 1.00 74.75 178 LEU A C 1
ATOM 1436 O O . LEU A 1 178 ? -1.992 9.730 17.070 1.00 74.75 178 LEU A O 1
ATOM 1440 N N . LYS A 1 179 ? -1.805 7.984 18.480 1.00 58.59 179 LYS A N 1
ATOM 1441 C CA . LYS A 1 179 ? -0.335 7.916 18.487 1.00 58.59 179 LYS A CA 1
ATOM 1442 C C . LYS A 1 179 ? 0.182 6.967 17.421 1.00 58.59 179 LYS A C 1
ATOM 1444 O O . LYS A 1 179 ? 1.293 7.256 16.929 1.00 58.59 179 LYS A O 1
#

Solvent-accessible surface area (backbone atoms only — not comparable to full-atom values): 10965 Å² total; per-residue (Å²): 108,72,69,56,53,45,47,56,53,34,53,55,47,38,75,77,37,86,80,70,56,71,67,56,37,49,53,50,22,47,51,50,32,72,76,36,63,89,67,44,43,86,95,45,97,83,28,25,66,70,51,25,53,52,40,56,53,46,37,55,52,49,53,53,50,43,37,74,74,61,39,64,94,54,33,78,83,32,88,80,64,66,65,99,82,73,90,64,91,75,81,81,73,76,81,73,75,96,79,72,92,77,79,75,61,73,68,59,93,93,60,48,74,71,57,46,50,49,53,48,57,50,48,65,56,48,72,77,44,83,94,35,67,65,60,51,51,54,52,48,61,71,36,42,33,57,53,50,49,43,55,74,74,65,62,62,53,75,65,59,48,42,72,71,43,56,68,49,78,36,75,70,46,40,59,60,78,75,106

Foldseek 3Di:
DVLVVLLVLLVVLCVVPLDDDLVSLVVSQLVVCVVPVVQFDPPDPSSRVVSSVSSVVSNVVVLVVCCVVPPVVSVVPPPVVPDPPDPDPDDDPPPDDDDDPDPQDDADPPDDLVNLVVLLVVLVVQVPDPPSVVVNVVSLVNNLNVLVCCCVPVVDDPVVSCVSCVVCPDPVNVVVSVD

Sequence (179 aa):
MLSDILKRVAEEIYRYKAYPEEAHFCAAAEALIKKHPCLKEPGSFNGSYGWKQRLKYKMGNYRTQLKLQGCPELCVNSLKSKATADALPAKKVKKPKRSEANFYPSFPIGETLDSLEKVRLELLTEIGIRNNERVIADKMANTFAYRQHEVVNQEPSIQDFKDRWPALFTQKEASMELK

Organism: Perca flavescens (NCBI:txid8167)

Mean predicted aligned error: 17.46 Å

Radius of gyration: 26.06 Å; Cα contacts (8 Å, |Δi|>4): 110; chains: 1; bounding box: 53×32×73 Å